Protein AF-A0A358EJX6-F1 (afdb_monomer)

Foldseek 3Di:
DPPPNQADEAAFAFQGQAFAQAQCAAQVRHHDDPVCLRNNQNHRHHVRRNCSVVDPDRCVQPDPLFCDDDPRHHRGSCRHRGGQKGFAAQAFFLLADGAHAYCPDDPPDPRRGGDGNVVQPDFVQHFGMKGPRPDEQDPNQRPDDPSFSWIWTATRVGDIDTDGDPHRVVRVVRGHPPHHDSPDSHD

pLDDT: mean 93.5, std 6.78, range [45.19, 98.12]

Structure (mmCIF, N/CA/C/O backbone):
data_AF-A0A358EJX6-F1
#
_entry.id   AF-A0A358EJX6-F1
#
loop_
_atom_site.group_PDB
_atom_site.id
_atom_site.type_symbol
_atom_site.label_atom_id
_atom_site.label_alt_id
_atom_site.label_comp_id
_atom_site.label_asym_id
_atom_site.label_entity_id
_atom_site.label_seq_id
_atom_site.pdbx_PDB_ins_code
_atom_site.Cartn_x
_atom_site.Cartn_y
_atom_site.Cartn_z
_atom_site.occupancy
_atom_site.B_iso_or_equiv
_atom_site.auth_seq_id
_atom_site.auth_comp_id
_atom_site.auth_asym_id
_atom_site.auth_atom_id
_atom_site.pdbx_PDB_model_num
ATOM 1 N N . LEU A 1 1 ? -5.616 -12.253 19.141 1.00 45.19 1 LEU A N 1
ATOM 2 C CA . LEU A 1 1 ? -6.025 -11.476 17.948 1.00 45.19 1 LEU A CA 1
ATOM 3 C C . LEU A 1 1 ? -7.238 -10.575 18.251 1.00 45.19 1 LEU A C 1
ATOM 5 O O . LEU A 1 1 ? -8.009 -10.273 17.364 1.00 45.19 1 LEU A O 1
ATOM 9 N N . THR A 1 2 ? -7.413 -10.120 19.499 1.00 49.75 2 THR A N 1
ATOM 10 C CA . THR A 1 2 ? -8.580 -9.332 19.955 1.00 49.75 2 THR A CA 1
ATOM 11 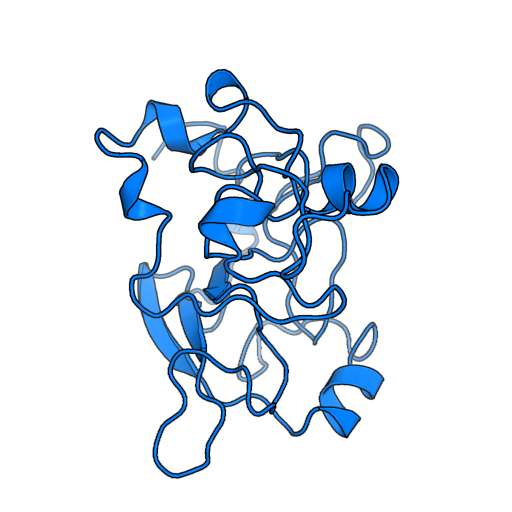C C . THR A 1 2 ? -8.392 -7.818 19.854 1.00 49.75 2 THR A C 1
ATOM 13 O O . THR A 1 2 ? -9.307 -7.067 20.188 1.00 49.75 2 THR A O 1
ATOM 16 N N . ASP A 1 3 ? -7.214 -7.354 19.435 1.00 61.06 3 ASP A N 1
ATOM 17 C CA . ASP A 1 3 ? -6.966 -5.925 19.289 1.00 61.06 3 ASP A CA 1
ATOM 18 C C . ASP A 1 3 ? -7.826 -5.360 18.155 1.00 61.06 3 ASP A C 1
ATOM 20 O O . ASP A 1 3 ? -7.988 -5.973 17.102 1.00 61.06 3 ASP A O 1
ATOM 24 N N . ASN A 1 4 ? -8.408 -4.186 18.404 1.00 79.88 4 ASN A N 1
ATOM 25 C CA . ASN A 1 4 ? -9.241 -3.443 17.457 1.00 79.88 4 ASN A CA 1
ATOM 26 C C . ASN A 1 4 ? -10.545 -4.142 17.005 1.00 79.88 4 ASN A C 1
ATOM 28 O O . ASN A 1 4 ? -11.093 -3.791 15.961 1.00 79.88 4 ASN A O 1
ATOM 32 N N . ASN A 1 5 ? -11.069 -5.093 17.797 1.00 88.62 5 ASN A N 1
ATOM 33 C CA . ASN A 1 5 ? -12.363 -5.751 17.555 1.00 88.62 5 ASN A CA 1
ATOM 34 C C . ASN A 1 5 ? -12.476 -6.285 16.113 1.00 88.62 5 ASN A C 1
ATOM 36 O O . ASN A 1 5 ? -13.390 -5.897 15.393 1.00 88.62 5 ASN A O 1
ATOM 40 N N . GLY A 1 6 ? -11.476 -7.057 15.671 1.00 90.25 6 GLY A N 1
ATOM 41 C CA . GLY A 1 6 ? -11.435 -7.693 14.345 1.00 90.25 6 GLY A CA 1
ATOM 42 C C . GLY A 1 6 ? -11.232 -6.741 13.159 1.00 90.25 6 GLY A C 1
ATOM 43 O O . GLY A 1 6 ? -11.141 -7.191 12.021 1.00 90.25 6 GLY A O 1
ATOM 44 N N . SER A 1 7 ? -11.151 -5.427 13.382 1.00 94.06 7 SER A N 1
ATOM 45 C CA . SER A 1 7 ? -10.907 -4.456 12.311 1.00 94.06 7 SER A CA 1
ATOM 46 C C . SER A 1 7 ? -9.419 -4.293 12.022 1.00 94.06 7 SER A C 1
ATOM 48 O O . SER A 1 7 ? -8.603 -4.167 12.939 1.00 94.06 7 SER A O 1
ATOM 50 N N . TYR A 1 8 ? -9.066 -4.162 10.746 1.00 95.12 8 TYR A N 1
ATOM 51 C CA . TYR A 1 8 ? -7.751 -3.664 10.345 1.00 95.12 8 TYR A CA 1
ATOM 52 C C . TYR A 1 8 ? -7.525 -2.230 10.871 1.00 95.12 8 TYR A C 1
ATOM 54 O O . TYR A 1 8 ? -8.485 -1.502 11.155 1.00 95.12 8 TYR A O 1
ATOM 62 N N . PRO A 1 9 ? -6.268 -1.779 11.037 1.00 94.38 9 PRO A N 1
ATOM 63 C CA . PRO A 1 9 ? -6.003 -0.447 11.563 1.00 94.38 9 PRO A CA 1
ATOM 64 C C . PRO A 1 9 ? -6.425 0.649 10.577 1.00 94.38 9 PRO A C 1
ATOM 66 O O . PRO A 1 9 ? -6.509 0.428 9.369 1.00 94.38 9 PRO A O 1
ATOM 69 N N . LYS A 1 10 ? -6.660 1.857 11.095 1.00 95.25 10 LYS A N 1
ATOM 70 C CA . LYS A 1 10 ? -6.730 3.080 10.282 1.00 95.25 10 LYS A CA 1
ATOM 71 C C . LYS A 1 10 ? -5.351 3.715 10.209 1.00 95.25 10 LYS A C 1
ATOM 73 O O . LYS A 1 10 ? -4.613 3.682 11.195 1.00 95.25 10 LYS A O 1
ATOM 78 N N . VAL A 1 11 ? -5.022 4.312 9.072 1.00 96.69 11 VAL A N 1
ATOM 79 C CA . VAL A 1 11 ? -3.693 4.885 8.815 1.00 96.69 11 VAL A CA 1
ATOM 80 C C . VAL A 1 11 ? -3.778 6.349 8.413 1.00 96.69 11 VAL A C 1
ATOM 82 O O . VAL A 1 11 ? -4.866 6.902 8.294 1.00 96.69 11 VAL A O 1
ATOM 85 N N . ARG A 1 12 ? -2.615 6.993 8.295 1.00 95.75 12 ARG A N 1
ATOM 86 C CA . ARG A 1 12 ? -2.452 8.288 7.631 1.00 95.75 12 ARG A CA 1
ATOM 87 C C . ARG A 1 12 ? -1.514 8.097 6.452 1.00 95.75 12 ARG A C 1
ATOM 89 O O . ARG A 1 12 ? -0.293 8.040 6.633 1.00 95.75 12 ARG A O 1
ATOM 96 N N . GLY A 1 13 ? -2.115 7.970 5.282 1.00 94.56 13 GLY A N 1
ATOM 97 C CA . GLY A 1 13 ? -1.477 7.659 4.020 1.00 94.56 13 GLY A CA 1
ATOM 98 C C . GLY A 1 13 ? -1.075 6.194 3.872 1.00 94.56 13 GLY A C 1
ATOM 99 O O . GLY A 1 13 ? -0.947 5.460 4.855 1.00 94.56 13 GLY A O 1
ATOM 100 N N . ALA A 1 14 ? -0.853 5.774 2.626 1.00 93.94 14 ALA A N 1
ATOM 101 C CA . ALA A 1 14 ? -0.687 4.362 2.279 1.00 93.94 14 ALA A CA 1
ATOM 102 C C . ALA A 1 14 ? 0.512 3.690 2.981 1.00 93.94 14 ALA A C 1
ATOM 104 O O . ALA A 1 14 ? 0.363 2.607 3.542 1.00 93.94 14 ALA A O 1
ATOM 105 N N . ALA A 1 15 ? 1.669 4.362 3.080 1.00 95.31 15 ALA A N 1
ATOM 106 C CA . ALA A 1 15 ? 2.830 3.847 3.824 1.00 95.31 15 ALA A CA 1
ATOM 107 C C . ALA A 1 15 ? 2.653 3.887 5.350 1.00 95.31 15 ALA A C 1
ATOM 109 O O . ALA A 1 15 ? 3.473 3.340 6.088 1.00 95.31 15 ALA A O 1
ATOM 110 N N . GLY A 1 16 ? 1.628 4.584 5.848 1.00 96.31 16 GLY A N 1
ATOM 111 C CA . GLY A 1 16 ? 1.488 4.981 7.248 1.00 96.31 16 GLY A CA 1
ATOM 112 C C . GLY A 1 16 ? 1.172 3.846 8.220 1.00 96.31 16 GLY A C 1
ATOM 113 O O . GLY A 1 16 ? 1.003 4.111 9.406 1.00 96.31 16 GLY A O 1
ATOM 114 N N . VAL A 1 17 ? 1.081 2.599 7.753 1.00 95.88 17 VAL A N 1
ATOM 115 C CA . VAL A 1 17 ? 0.742 1.430 8.578 1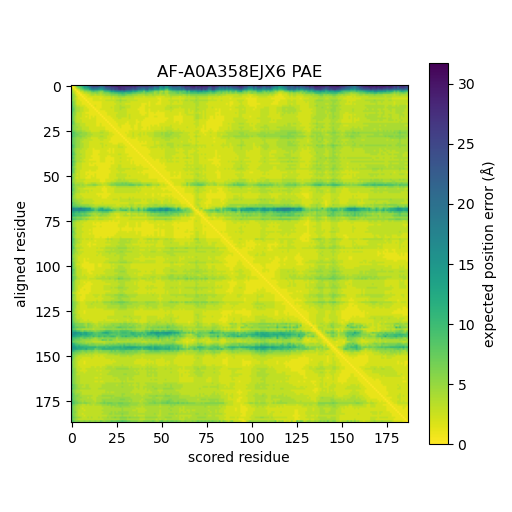.00 95.88 17 VAL A CA 1
ATOM 116 C C . VAL A 1 17 ? 1.865 1.029 9.548 1.00 95.88 17 VAL A C 1
ATOM 118 O O . VAL A 1 17 ? 1.591 0.561 10.652 1.00 95.88 17 VAL A O 1
ATOM 121 N N . GLY A 1 18 ? 3.123 1.270 9.176 1.00 97.00 18 GLY A N 1
ATOM 122 C CA . GLY A 1 18 ? 4.321 0.875 9.925 1.00 97.00 18 GLY A CA 1
ATOM 123 C C . GLY A 1 18 ? 5.584 1.530 9.366 1.00 97.00 18 GLY A C 1
ATOM 124 O O . GLY A 1 18 ? 5.523 2.189 8.328 1.00 97.00 18 GLY A O 1
ATOM 125 N N . GLY A 1 19 ? 6.711 1.400 10.062 1.00 97.50 19 GLY A N 1
ATOM 126 C CA . GLY A 1 19 ? 8.020 1.884 9.615 1.00 97.50 19 GLY A CA 1
ATOM 127 C C . GLY A 1 19 ? 8.438 3.229 10.214 1.00 97.50 19 GLY A C 1
ATOM 128 O O . GLY A 1 19 ? 8.041 3.564 11.331 1.00 97.50 19 GLY A O 1
ATOM 129 N N . LYS A 1 20 ? 9.277 3.987 9.504 1.00 98.1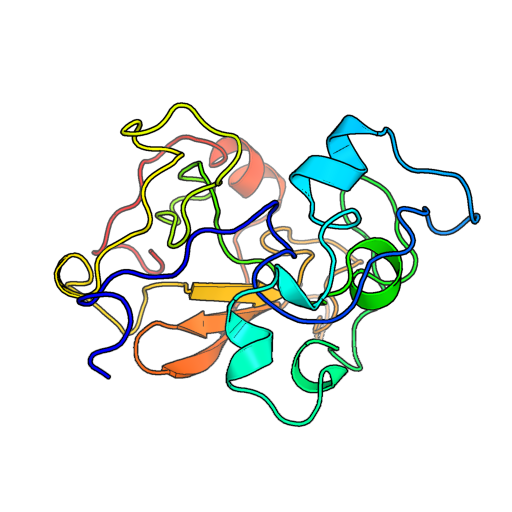2 20 LYS A N 1
ATOM 130 C CA . LYS A 1 20 ? 9.893 5.232 10.006 1.00 98.12 20 LYS A CA 1
ATOM 131 C C . LYS A 1 20 ? 9.205 6.496 9.486 1.00 98.12 20 LYS A C 1
ATOM 133 O O . LYS A 1 20 ? 8.377 6.421 8.589 1.00 98.12 20 LYS A O 1
ATOM 138 N N . LEU A 1 21 ? 9.557 7.679 9.994 1.00 97.94 21 LEU A N 1
ATOM 139 C CA . LEU A 1 21 ? 9.180 8.931 9.317 1.00 97.94 21 LEU A CA 1
ATOM 140 C C . LEU A 1 21 ? 9.856 9.008 7.930 1.00 97.94 21 LEU A C 1
ATOM 142 O O . LEU A 1 21 ? 11.053 8.734 7.799 1.00 97.94 21 LEU A O 1
ATOM 146 N N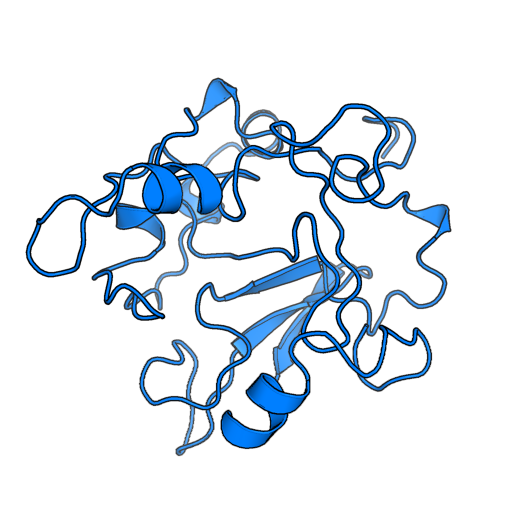 . GLY A 1 22 ? 9.093 9.375 6.900 1.00 97.62 22 GLY A N 1
ATOM 147 C CA . GLY A 1 22 ? 9.607 9.546 5.542 1.00 97.62 22 GLY A CA 1
ATOM 148 C C . GLY A 1 22 ? 10.291 10.899 5.346 1.00 97.62 22 GLY A C 1
ATOM 149 O O . GLY A 1 22 ? 9.958 11.881 6.008 1.00 97.62 22 GLY A O 1
ATOM 150 N N . SER A 1 23 ? 11.240 10.969 4.415 1.00 97.50 23 SER A N 1
ATOM 151 C CA . SER A 1 23 ? 11.876 12.237 4.028 1.00 97.50 23 SER A CA 1
ATOM 152 C C . SER A 1 23 ? 10.967 13.122 3.167 1.00 97.50 23 SER A C 1
ATOM 154 O O . SER A 1 23 ? 11.130 14.340 3.158 1.00 97.50 23 SER A O 1
ATOM 156 N N . GLY A 1 24 ? 10.012 12.526 2.443 1.00 96.94 24 GLY A N 1
ATOM 157 C CA . GLY A 1 24 ? 9.156 13.236 1.495 1.00 96.94 24 GLY A CA 1
ATOM 158 C C . GLY A 1 24 ? 9.920 13.825 0.306 1.00 96.94 24 GLY A C 1
ATOM 159 O O . GLY A 1 24 ? 9.509 14.863 -0.210 1.00 96.94 24 GLY A O 1
ATOM 160 N N . LEU A 1 25 ? 11.031 13.201 -0.105 1.00 97.06 25 LEU A N 1
ATOM 161 C CA . LEU A 1 25 ? 11.885 13.659 -1.205 1.00 97.06 25 LEU A CA 1
ATOM 162 C C . LEU A 1 25 ? 11.837 12.709 -2.414 1.00 97.06 25 LEU A C 1
ATOM 164 O O . LEU A 1 25 ? 11.693 11.496 -2.259 1.00 97.06 25 LEU A O 1
ATOM 168 N N . ASP A 1 26 ? 11.997 13.264 -3.616 1.00 95.12 26 ASP A N 1
ATOM 169 C CA . ASP A 1 26 ? 12.235 12.502 -4.848 1.00 95.12 26 ASP A CA 1
ATOM 170 C C . ASP A 1 26 ? 13.694 12.004 -4.956 1.00 95.12 26 ASP A C 1
ATOM 172 O O . ASP A 1 26 ? 14.542 12.282 -4.102 1.00 95.12 26 ASP A O 1
ATOM 176 N N . ASN A 1 27 ? 14.026 11.280 -6.031 1.00 93.12 27 ASN A N 1
ATOM 177 C CA . ASN A 1 27 ? 15.385 10.771 -6.265 1.00 93.12 27 ASN A CA 1
ATOM 178 C C . ASN A 1 27 ? 16.460 11.844 -6.531 1.00 93.12 27 ASN A C 1
ATOM 180 O O . ASN A 1 27 ? 17.639 11.511 -6.637 1.00 93.12 27 ASN A O 1
ATOM 184 N N . LYS A 1 28 ? 16.083 13.121 -6.631 1.00 94.62 28 LYS A N 1
ATOM 185 C CA . LYS A 1 28 ? 16.990 14.271 -6.766 1.00 94.62 28 LYS A CA 1
ATOM 186 C C . LYS A 1 28 ? 17.057 15.096 -5.479 1.00 94.62 28 LYS A C 1
ATOM 188 O O . LYS A 1 28 ? 17.658 16.170 -5.485 1.00 94.62 28 LYS A O 1
ATOM 193 N N . GLY A 1 29 ? 16.441 14.623 -4.394 1.00 94.75 29 GLY A N 1
ATOM 194 C CA . GLY A 1 29 ? 16.383 15.326 -3.117 1.00 94.75 29 GLY A CA 1
ATOM 195 C C . GLY A 1 29 ? 15.425 16.519 -3.113 1.00 94.75 29 GLY A C 1
ATOM 196 O O . GLY A 1 29 ? 15.527 17.372 -2.231 1.00 94.75 29 GLY A O 1
ATOM 197 N N . LYS A 1 30 ? 14.512 16.626 -4.087 1.00 96.44 30 LYS A N 1
ATOM 198 C CA . LYS A 1 30 ? 13.501 17.687 -4.107 1.00 96.44 30 LYS A CA 1
ATOM 199 C C . LYS A 1 30 ? 12.275 17.273 -3.294 1.00 96.44 30 LYS A C 1
ATOM 201 O O . LYS A 1 30 ? 11.859 16.120 -3.392 1.00 96.44 30 LYS A O 1
ATOM 206 N N . PRO A 1 31 ? 11.653 18.199 -2.544 1.00 97.06 31 PRO A N 1
ATOM 207 C CA . PRO A 1 31 ? 10.406 17.914 -1.849 1.00 97.06 31 PRO A CA 1
ATOM 208 C C . PRO A 1 31 ? 9.300 17.476 -2.807 1.00 97.06 31 PRO A C 1
ATOM 210 O O . PRO A 1 31 ? 9.052 18.123 -3.827 1.00 97.06 31 PRO A O 1
ATOM 213 N N . LEU A 1 32 ? 8.604 16.405 -2.437 1.00 96.19 32 LEU A N 1
ATOM 214 C CA . LEU A 1 32 ? 7.348 16.020 -3.063 1.00 96.19 32 LEU A CA 1
ATOM 215 C C . LEU A 1 32 ? 6.280 17.095 -2.800 1.00 96.19 32 LEU A C 1
ATOM 217 O O . LEU A 1 32 ? 6.351 17.806 -1.789 1.00 96.19 32 LEU A O 1
ATOM 221 N N . PRO A 1 33 ? 5.246 17.210 -3.655 1.00 96.06 33 PRO A N 1
ATOM 222 C CA . PRO A 1 33 ? 4.093 18.044 -3.342 1.00 96.06 33 PRO A CA 1
ATOM 223 C C . PRO A 1 33 ? 3.519 17.675 -1.967 1.00 96.06 33 PRO A C 1
ATOM 225 O O . PRO A 1 33 ? 3.372 16.494 -1.656 1.00 96.06 33 PRO A O 1
ATOM 228 N N . GLY A 1 34 ? 3.166 18.669 -1.146 1.00 95.00 34 GLY A N 1
ATOM 229 C CA . GLY A 1 34 ? 2.765 18.427 0.248 1.00 95.00 34 GLY A CA 1
ATOM 230 C C . GLY A 1 34 ? 1.606 17.434 0.395 1.00 95.00 34 GLY A C 1
ATOM 231 O O . GLY A 1 34 ? 1.647 16.563 1.261 1.00 95.00 34 GLY A O 1
ATOM 232 N N . ILE A 1 35 ? 0.622 17.502 -0.508 1.00 93.31 35 ILE A N 1
ATOM 233 C CA . ILE A 1 35 ? -0.501 16.556 -0.539 1.00 93.31 35 ILE A CA 1
ATOM 234 C C . ILE A 1 35 ? -0.049 15.123 -0.848 1.00 93.31 35 ILE A C 1
ATOM 236 O O . ILE A 1 35 ? -0.549 14.184 -0.243 1.00 93.31 35 ILE A O 1
ATOM 240 N N . VAL A 1 36 ? 0.945 14.942 -1.721 1.00 92.88 36 VAL A N 1
ATOM 241 C CA . VAL A 1 36 ? 1.503 13.623 -2.058 1.00 92.88 36 VAL A CA 1
ATOM 242 C C . VAL A 1 36 ? 2.251 13.055 -0.862 1.00 92.88 36 VAL A C 1
ATOM 244 O O . VAL A 1 36 ? 2.005 11.921 -0.465 1.00 92.88 36 VAL A O 1
ATOM 247 N N . ALA A 1 37 ? 3.114 13.860 -0.236 1.00 95.31 37 ALA A N 1
ATOM 248 C CA . ALA A 1 37 ? 3.834 13.457 0.968 1.00 95.31 37 ALA A CA 1
ATOM 249 C C . ALA A 1 37 ? 2.869 13.039 2.095 1.00 95.31 37 ALA A C 1
ATOM 251 O O . ALA A 1 37 ? 3.142 12.083 2.819 1.00 95.31 37 ALA A O 1
ATOM 252 N N . GLN A 1 38 ? 1.725 13.716 2.223 1.00 94.50 38 GLN A N 1
ATOM 253 C CA . GLN A 1 38 ? 0.680 13.352 3.177 1.00 94.50 38 GLN A CA 1
ATOM 254 C C . GLN A 1 38 ? -0.049 12.058 2.789 1.00 94.50 38 GLN A C 1
ATOM 256 O O . GLN A 1 38 ? -0.085 11.130 3.595 1.00 94.50 38 GLN A O 1
ATOM 261 N N . LEU A 1 39 ? -0.605 11.976 1.576 1.00 92.88 39 LEU A N 1
ATOM 262 C CA . LEU A 1 39 ? -1.383 10.818 1.111 1.00 92.88 39 LEU A CA 1
ATOM 263 C C . LEU A 1 39 ? -0.555 9.533 1.075 1.00 92.88 39 LEU A C 1
ATOM 265 O O . LEU A 1 39 ? -1.087 8.439 1.231 1.00 92.88 39 LEU A O 1
ATOM 269 N N . TYR A 1 40 ? 0.756 9.645 0.872 1.00 94.38 40 TYR A N 1
ATOM 270 C CA . TYR A 1 40 ? 1.638 8.483 0.818 1.00 94.38 40 TYR A CA 1
ATOM 271 C C . TYR A 1 40 ? 2.237 8.171 2.194 1.00 94.38 40 TYR A C 1
ATOM 273 O O . TYR A 1 40 ? 2.907 7.163 2.348 1.00 94.38 40 TYR A O 1
ATOM 281 N N . GLY A 1 41 ? 1.960 8.986 3.218 1.00 95.62 41 GLY A N 1
ATOM 282 C CA . GLY A 1 41 ? 2.345 8.733 4.606 1.00 95.62 41 GLY A CA 1
ATOM 283 C C . GLY A 1 41 ? 3.744 9.217 4.993 1.00 95.62 41 GLY A C 1
ATOM 284 O O . GLY A 1 41 ? 4.150 9.006 6.135 1.00 95.62 41 GLY A O 1
ATOM 285 N N . ALA A 1 42 ? 4.474 9.917 4.115 1.00 97.12 42 ALA A N 1
ATOM 286 C CA . ALA A 1 42 ? 5.806 10.455 4.423 1.00 97.12 42 ALA A CA 1
ATOM 287 C C . ALA A 1 42 ? 5.804 11.353 5.666 1.00 97.12 42 ALA A C 1
ATOM 289 O O . ALA A 1 42 ? 6.757 11.344 6.440 1.00 97.12 42 ALA A O 1
ATOM 290 N N . THR A 1 43 ? 4.715 12.089 5.894 1.00 96.81 43 THR A N 1
ATOM 291 C CA . THR A 1 43 ? 4.570 12.995 7.041 1.00 96.81 43 THR A CA 1
ATOM 292 C C . THR A 1 43 ? 4.056 12.312 8.314 1.00 96.81 43 THR A C 1
ATOM 294 O O . THR A 1 43 ? 3.920 12.979 9.340 1.00 96.81 43 THR A O 1
ATOM 297 N N . THR A 1 44 ? 3.784 11.001 8.288 1.00 97.56 44 THR A N 1
ATOM 298 C CA . THR A 1 44 ? 3.245 10.245 9.429 1.00 97.56 44 THR A CA 1
ATOM 299 C C . THR A 1 44 ? 4.368 9.830 10.390 1.00 97.56 44 THR A C 1
ATOM 301 O O . THR A 1 44 ? 5.189 8.975 10.033 1.00 97.56 44 THR A O 1
ATOM 304 N N . PRO A 1 45 ? 4.412 10.379 11.625 1.00 96.69 45 PRO A N 1
ATOM 305 C CA . PRO A 1 45 ? 5.436 10.038 12.613 1.00 96.69 45 PRO A CA 1
ATOM 306 C C . PRO A 1 45 ? 5.320 8.591 13.093 1.00 96.69 45 PRO A C 1
ATOM 308 O O . PRO A 1 45 ? 4.216 8.062 13.183 1.00 96.69 45 PRO A O 1
ATOM 311 N N . GLU A 1 46 ? 6.435 7.996 13.518 1.00 96.94 46 GLU A N 1
ATOM 312 C CA . GLU A 1 46 ? 6.524 6.587 13.945 1.00 96.94 46 GLU A CA 1
ATOM 313 C C . GLU A 1 46 ? 5.496 6.193 15.009 1.00 96.94 46 GLU A C 1
ATOM 315 O O . GLU A 1 46 ? 4.878 5.139 14.908 1.00 96.94 46 GLU A O 1
ATOM 320 N N . LYS A 1 47 ? 5.252 7.063 15.996 1.00 95.62 47 LYS A N 1
ATOM 321 C CA . LYS A 1 47 ? 4.259 6.837 17.062 1.00 95.62 47 LYS A CA 1
ATOM 322 C C . LYS A 1 47 ? 2.806 6.790 16.574 1.00 95.62 47 LYS A C 1
ATOM 324 O O . LYS A 1 47 ? 1.934 6.334 17.302 1.00 95.62 47 LYS A O 1
ATOM 329 N N . ASN A 1 48 ? 2.544 7.310 15.375 1.00 95.94 48 ASN A N 1
ATOM 330 C CA . ASN A 1 48 ? 1.225 7.317 14.748 1.00 95.94 48 ASN A CA 1
ATOM 331 C C . ASN A 1 48 ? 1.080 6.188 13.714 1.00 95.94 48 ASN A C 1
ATOM 333 O O . ASN A 1 48 ? 0.039 6.109 13.064 1.00 95.94 48 ASN A O 1
ATOM 337 N N . ARG A 1 49 ? 2.106 5.343 13.540 1.00 97.19 49 ARG A N 1
ATOM 338 C CA . ARG A 1 49 ? 2.069 4.183 12.648 1.00 97.19 49 ARG A CA 1
ATOM 339 C C . ARG A 1 49 ? 1.651 2.952 13.459 1.00 97.19 49 ARG A C 1
ATOM 341 O O . ARG A 1 49 ? 2.408 2.527 14.333 1.00 97.19 49 ARG A O 1
ATOM 348 N N . PRO A 1 50 ? 0.452 2.396 13.228 1.00 95.44 50 PRO A N 1
ATOM 349 C CA . PRO A 1 50 ? -0.195 1.471 14.157 1.00 95.44 50 PRO A CA 1
ATOM 350 C C . PRO A 1 50 ? 0.599 0.186 14.411 1.00 95.44 50 PRO A C 1
ATOM 352 O O . PRO A 1 50 ? 0.613 -0.300 15.539 1.00 95.44 50 PRO A O 1
ATOM 355 N N . LEU A 1 51 ? 1.300 -0.352 13.409 1.00 95.25 51 LEU A N 1
ATOM 356 C CA . LEU A 1 51 ? 2.033 -1.608 13.575 1.00 95.25 51 LEU A CA 1
ATOM 357 C C . LEU A 1 51 ? 3.347 -1.459 14.350 1.00 95.25 51 LEU A C 1
ATOM 359 O O . LEU A 1 51 ? 3.874 -2.455 14.840 1.00 95.25 51 LEU A O 1
ATOM 363 N N . ASN A 1 52 ? 3.860 -0.239 14.529 1.00 96.75 52 ASN A N 1
ATOM 364 C CA . ASN A 1 52 ? 5.126 -0.023 15.234 1.00 96.75 52 ASN A CA 1
ATOM 365 C C . ASN A 1 52 ? 5.068 -0.438 16.710 1.00 96.75 52 ASN A C 1
ATOM 367 O O . ASN A 1 52 ? 6.095 -0.798 17.272 1.00 96.75 52 ASN A O 1
ATOM 371 N N . ALA A 1 53 ? 3.886 -0.437 17.333 1.00 94.12 53 ALA A N 1
ATOM 372 C CA . ALA A 1 53 ? 3.719 -0.890 18.715 1.00 94.12 53 ALA A CA 1
ATOM 373 C C . ALA A 1 53 ? 3.942 -2.406 18.895 1.00 94.12 53 ALA A C 1
ATOM 375 O O . ALA A 1 53 ? 4.171 -2.862 20.012 1.00 94.12 53 ALA A O 1
ATOM 376 N N . TYR A 1 54 ? 3.879 -3.177 17.806 1.00 93.56 54 TYR A N 1
ATOM 377 C CA . TYR A 1 54 ? 3.940 -4.641 17.819 1.00 93.56 54 TYR A CA 1
ATOM 378 C C . TYR A 1 54 ? 5.253 -5.198 17.259 1.00 93.56 54 TYR A C 1
ATOM 380 O O . TYR A 1 54 ? 5.441 -6.413 17.213 1.00 93.56 54 TYR A O 1
ATOM 388 N N . ILE A 1 55 ? 6.159 -4.327 16.809 1.00 93.75 55 ILE A N 1
ATOM 389 C CA . ILE A 1 55 ? 7.384 -4.706 16.111 1.00 93.75 55 ILE A CA 1
ATOM 390 C C . ILE A 1 55 ? 8.589 -4.116 16.841 1.00 93.75 55 ILE A C 1
ATOM 392 O O . ILE A 1 55 ? 8.638 -2.927 17.135 1.00 93.75 55 ILE A O 1
ATOM 396 N N . ASN A 1 56 ? 9.607 -4.943 17.079 1.00 91.31 56 ASN A N 1
ATOM 397 C CA . ASN A 1 56 ? 10.823 -4.520 17.782 1.00 91.31 56 ASN A CA 1
ATOM 398 C C . ASN A 1 56 ? 11.854 -3.836 16.870 1.00 91.31 56 ASN A C 1
ATOM 400 O O . ASN A 1 56 ? 12.755 -3.156 17.354 1.00 91.31 56 ASN A O 1
ATOM 404 N N . ASN A 1 57 ? 11.765 -4.043 15.555 1.00 96.19 57 ASN A N 1
ATOM 405 C CA . ASN A 1 57 ? 12.707 -3.504 14.583 1.00 96.19 57 ASN A CA 1
ATOM 406 C C . ASN A 1 57 ? 11.963 -2.911 13.385 1.00 96.19 57 ASN A C 1
ATOM 408 O O . ASN A 1 57 ? 11.434 -3.642 12.552 1.00 96.19 57 ASN A O 1
ATOM 412 N N . LEU A 1 58 ? 11.978 -1.583 13.258 1.00 96.75 58 LEU A N 1
ATOM 413 C CA . LEU A 1 58 ? 11.296 -0.888 12.162 1.00 96.75 58 LEU A CA 1
ATOM 414 C C . LEU A 1 58 ? 11.817 -1.286 10.774 1.00 96.75 58 LEU A C 1
ATOM 416 O O . LEU A 1 58 ? 11.088 -1.139 9.798 1.00 96.75 58 LEU A O 1
ATOM 420 N N . LYS A 1 59 ? 13.029 -1.850 10.668 1.00 96.69 59 LYS A N 1
ATOM 421 C CA . LYS A 1 59 ? 13.547 -2.384 9.398 1.00 96.69 59 LYS A CA 1
ATOM 422 C C . LYS A 1 59 ? 12.741 -3.566 8.854 1.00 96.69 59 LYS A C 1
ATOM 424 O O . LYS A 1 59 ? 12.936 -3.917 7.702 1.00 96.69 59 LYS A O 1
ATOM 429 N N . SER A 1 60 ? 11.815 -4.148 9.620 1.00 95.81 60 SER A N 1
ATOM 430 C CA . SER A 1 60 ? 10.831 -5.099 9.081 1.00 95.81 60 SER A CA 1
ATOM 431 C C . SER A 1 60 ? 9.948 -4.495 7.982 1.00 95.81 60 SER A C 1
ATOM 433 O O . SER A 1 60 ? 9.388 -5.238 7.187 1.00 95.81 60 SER A O 1
ATOM 435 N N . PHE A 1 61 ? 9.844 -3.165 7.917 1.00 97.44 61 PHE A N 1
ATOM 436 C CA . PHE A 1 61 ? 9.118 -2.424 6.881 1.00 97.44 61 PHE A CA 1
ATOM 437 C C . PHE A 1 61 ? 10.027 -1.929 5.741 1.00 97.44 61 PHE A C 1
ATOM 439 O O . PHE A 1 61 ? 9.585 -1.133 4.916 1.00 97.44 61 PHE A O 1
ATOM 446 N N . HIS A 1 62 ? 11.293 -2.357 5.715 1.00 97.56 62 HIS A N 1
ATOM 447 C CA . HIS A 1 62 ? 12.249 -2.042 4.659 1.00 97.56 62 HIS A CA 1
ATOM 448 C C . HIS A 1 62 ? 12.521 -3.298 3.837 1.00 97.56 62 HIS A C 1
ATOM 450 O O . HIS A 1 62 ? 13.083 -4.267 4.354 1.00 97.56 62 HIS A O 1
ATOM 456 N N . ASP A 1 63 ? 12.133 -3.266 2.569 1.00 96.06 63 ASP A N 1
ATOM 457 C CA . ASP A 1 63 ? 12.512 -4.294 1.609 1.00 96.06 63 ASP A CA 1
ATOM 458 C C . ASP A 1 63 ? 13.947 -4.022 1.124 1.00 96.06 63 ASP A C 1
ATOM 460 O O . ASP A 1 63 ? 14.217 -2.936 0.610 1.00 96.06 63 ASP A O 1
ATOM 464 N N . PRO A 1 64 ? 14.892 -4.969 1.257 1.00 95.19 64 PRO A N 1
ATOM 465 C CA . PRO A 1 64 ? 16.235 -4.816 0.701 1.00 95.19 64 PRO A CA 1
ATOM 466 C C . PRO A 1 64 ? 16.283 -4.602 -0.821 1.00 95.19 64 PRO A C 1
ATOM 468 O O . PRO A 1 64 ? 17.292 -4.099 -1.315 1.00 95.19 64 PRO A O 1
ATOM 471 N N . ALA A 1 65 ? 15.242 -5.003 -1.556 1.00 94.19 65 ALA A N 1
ATOM 472 C CA . ALA A 1 65 ? 15.100 -4.790 -2.994 1.00 94.19 65 ALA A CA 1
ATOM 473 C C . ALA A 1 65 ? 14.439 -3.445 -3.349 1.00 94.19 65 ALA A C 1
ATOM 475 O O . ALA A 1 65 ? 14.260 -3.156 -4.529 1.00 94.19 65 ALA A O 1
ATOM 476 N N . ASP A 1 66 ? 14.091 -2.612 -2.362 1.00 94.06 66 ASP A N 1
ATOM 477 C CA . ASP A 1 66 ? 13.483 -1.300 -2.583 1.00 94.06 66 ASP A CA 1
ATOM 478 C C . ASP A 1 66 ? 14.422 -0.366 -3.357 1.00 94.06 66 ASP A C 1
ATOM 480 O O . ASP A 1 66 ? 15.322 0.272 -2.806 1.00 94.06 66 ASP A O 1
ATOM 484 N N . THR A 1 67 ? 14.172 -0.256 -4.660 1.00 90.88 67 THR A N 1
ATOM 485 C CA . THR A 1 67 ? 14.845 0.694 -5.554 1.00 90.88 67 THR A CA 1
ATOM 486 C C . THR A 1 67 ? 13.980 1.920 -5.856 1.00 90.88 67 THR A C 1
ATOM 488 O O . THR A 1 67 ? 14.230 2.637 -6.828 1.00 90.88 67 THR A O 1
ATOM 491 N N . GLY A 1 68 ? 12.924 2.149 -5.068 1.00 90.25 68 GLY A N 1
ATOM 492 C CA . GLY A 1 68 ? 11.981 3.244 -5.259 1.00 90.25 68 GLY A CA 1
ATOM 493 C C . GLY A 1 68 ? 11.156 3.123 -6.543 1.00 90.25 68 GLY A C 1
ATOM 494 O O . GLY A 1 68 ? 10.655 2.053 -6.874 1.00 90.25 68 GLY A O 1
ATOM 495 N N . GLY A 1 69 ? 10.974 4.232 -7.259 1.00 84.00 69 GLY A N 1
ATOM 496 C CA . GLY A 1 69 ? 10.160 4.289 -8.477 1.00 84.00 69 GLY A CA 1
ATOM 497 C C . GLY A 1 69 ? 8.771 4.901 -8.272 1.00 84.00 69 GLY A C 1
ATOM 498 O O . GLY A 1 69 ? 8.600 5.871 -7.525 1.00 84.00 69 GLY A O 1
ATOM 499 N N . GLY A 1 70 ? 7.782 4.391 -9.008 1.00 77.38 70 GLY A N 1
ATOM 500 C CA . GLY A 1 70 ? 6.403 4.886 -8.987 1.00 77.38 70 GLY A CA 1
ATOM 501 C C . GLY A 1 70 ? 6.200 6.233 -9.698 1.00 77.38 70 GLY A C 1
ATOM 502 O O . GLY A 1 70 ? 7.039 6.696 -10.475 1.00 77.38 70 GLY A O 1
ATOM 503 N N . ALA A 1 71 ? 5.053 6.876 -9.448 1.00 77.25 71 ALA A N 1
ATOM 504 C CA . ALA A 1 71 ? 4.638 8.105 -10.143 1.00 77.25 71 ALA A CA 1
ATOM 505 C C . ALA A 1 71 ? 5.540 9.325 -9.867 1.00 77.25 71 ALA A C 1
ATOM 507 O O . ALA A 1 71 ? 5.603 10.240 -10.684 1.00 77.25 71 ALA A O 1
ATOM 508 N N . TYR A 1 72 ? 6.259 9.327 -8.740 1.00 84.81 72 TYR A N 1
ATOM 509 C CA . TYR A 1 72 ? 7.066 10.465 -8.284 1.00 84.81 72 TYR A CA 1
ATOM 510 C C . TYR A 1 72 ? 8.574 10.203 -8.299 1.00 84.81 72 TYR A C 1
ATOM 512 O O . TYR A 1 72 ? 9.333 11.032 -7.809 1.00 84.81 72 TYR A O 1
ATOM 520 N N . SER A 1 73 ? 9.013 9.081 -8.888 1.00 87.56 73 SER A N 1
ATOM 521 C CA . SER A 1 73 ? 10.435 8.752 -9.073 1.00 87.56 73 SER A CA 1
ATOM 522 C C . SER A 1 73 ? 11.258 8.920 -7.790 1.00 87.56 73 SER A C 1
ATOM 524 O O . SER A 1 73 ? 12.253 9.644 -7.763 1.00 87.56 73 SER A O 1
ATOM 526 N N . VAL A 1 74 ? 10.827 8.281 -6.702 1.00 92.38 74 VAL A N 1
ATOM 527 C CA . VAL A 1 74 ? 11.601 8.272 -5.452 1.00 92.38 74 VAL A CA 1
ATOM 528 C C . VAL A 1 74 ? 12.778 7.304 -5.568 1.00 92.38 74 VAL A C 1
ATOM 530 O O . VAL A 1 74 ? 12.697 6.339 -6.321 1.00 92.38 74 VAL A O 1
ATOM 533 N N . ALA A 1 75 ? 13.875 7.556 -4.850 1.00 91.12 75 ALA A N 1
ATOM 534 C CA . ALA A 1 75 ? 15.044 6.662 -4.866 1.00 91.12 75 ALA A CA 1
ATOM 535 C C . ALA A 1 75 ? 14.837 5.389 -4.027 1.00 91.12 75 ALA A C 1
ATOM 537 O O . ALA A 1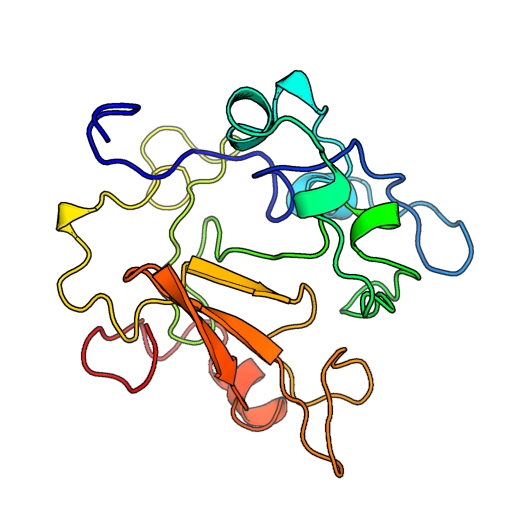 75 ? 15.444 4.364 -4.305 1.00 91.12 75 ALA A O 1
ATOM 538 N N . SER A 1 76 ? 13.995 5.478 -2.998 1.00 94.94 76 SER A N 1
ATOM 539 C CA . SER A 1 76 ? 13.567 4.374 -2.141 1.00 94.94 76 SER A CA 1
ATOM 540 C C . SER A 1 76 ? 12.227 4.759 -1.515 1.00 94.94 76 SER A C 1
ATOM 542 O O . SER A 1 76 ? 12.071 5.892 -1.044 1.00 94.94 76 SER A O 1
ATOM 544 N N . ALA A 1 77 ? 11.256 3.848 -1.516 1.00 95.94 77 ALA A N 1
ATOM 545 C CA . ALA A 1 77 ? 9.970 4.062 -0.855 1.00 95.94 77 ALA A CA 1
ATOM 546 C C . ALA A 1 77 ? 10.130 4.106 0.674 1.00 95.94 77 ALA A C 1
ATOM 548 O O . ALA A 1 77 ? 9.534 4.953 1.343 1.00 95.94 77 ALA A O 1
ATOM 549 N N . TRP A 1 78 ? 11.021 3.291 1.233 1.00 97.31 78 TRP A N 1
ATOM 550 C CA . TRP A 1 78 ? 11.428 3.352 2.633 1.00 97.31 78 TRP A CA 1
ATOM 551 C C . TRP A 1 78 ? 12.016 4.710 3.019 1.00 97.31 78 TRP A C 1
ATOM 553 O O . TRP A 1 78 ? 11.657 5.281 4.055 1.00 97.31 78 TRP A O 1
ATOM 563 N N . GLU A 1 79 ? 12.893 5.280 2.194 1.00 97.31 79 GLU A N 1
ATOM 564 C CA . GLU A 1 79 ? 13.469 6.586 2.508 1.00 97.31 79 GLU A CA 1
ATOM 565 C C . GLU A 1 79 ? 12.488 7.740 2.287 1.00 97.31 79 GLU A C 1
ATOM 567 O O . GLU A 1 79 ? 12.416 8.654 3.116 1.00 97.31 79 GLU A O 1
ATOM 572 N N . ALA A 1 80 ? 11.690 7.697 1.221 1.00 97.19 80 ALA A N 1
ATOM 573 C CA . ALA A 1 80 ? 10.738 8.757 0.901 1.00 97.19 80 ALA A CA 1
ATOM 574 C C . ALA A 1 80 ? 9.486 8.728 1.790 1.00 97.19 80 ALA A C 1
ATOM 576 O O . ALA A 1 80 ? 9.099 9.765 2.330 1.00 97.19 80 ALA A O 1
ATOM 577 N N . PHE A 1 81 ? 8.874 7.558 1.976 1.00 97.31 81 PHE A N 1
ATOM 578 C CA . PHE A 1 81 ? 7.573 7.381 2.635 1.00 97.31 81 PHE A CA 1
ATOM 579 C C . PHE A 1 81 ? 7.663 6.691 3.997 1.00 97.31 81 PHE A C 1
ATOM 581 O O . PHE A 1 81 ? 6.727 6.783 4.797 1.00 97.31 81 PHE A O 1
ATOM 588 N N . GLY A 1 82 ? 8.790 6.042 4.297 1.00 97.19 82 GLY A N 1
ATOM 589 C CA . GLY A 1 82 ? 9.014 5.377 5.579 1.00 97.19 82 GLY A CA 1
ATOM 590 C C . GLY A 1 82 ? 8.575 3.916 5.632 1.00 97.19 82 GLY A C 1
ATOM 591 O O . GLY A 1 82 ? 8.600 3.338 6.713 1.00 97.19 82 GLY A O 1
ATOM 592 N N . ASN A 1 83 ? 8.148 3.337 4.507 1.00 97.69 83 ASN A N 1
ATOM 593 C CA . ASN A 1 83 ? 7.732 1.941 4.371 1.00 97.69 83 ASN A CA 1
ATOM 594 C C . ASN A 1 83 ? 7.930 1.501 2.913 1.00 97.69 83 ASN A C 1
ATOM 596 O O . ASN A 1 83 ? 7.574 2.254 2.007 1.00 97.69 83 ASN A O 1
ATOM 600 N N . SER A 1 84 ? 8.489 0.315 2.691 1.00 97.19 84 SER A N 1
ATOM 601 C CA . SER A 1 84 ? 8.634 -0.272 1.354 1.00 97.19 84 SER A CA 1
ATOM 602 C C . SER A 1 84 ? 7.354 -0.954 0.858 1.00 97.19 84 SER A C 1
ATOM 604 O O . SER A 1 84 ? 7.268 -1.298 -0.313 1.00 97.19 84 SER A O 1
ATOM 606 N N . TYR A 1 85 ? 6.348 -1.137 1.713 1.00 95.94 85 TYR A N 1
ATOM 607 C CA . TYR A 1 85 ? 5.128 -1.865 1.376 1.00 95.94 85 TYR A CA 1
ATOM 608 C C . TYR A 1 85 ? 3.907 -0.947 1.335 1.00 95.94 85 TYR A C 1
ATOM 610 O O . TYR A 1 85 ? 3.767 -0.020 2.141 1.00 95.94 85 TYR A O 1
ATOM 618 N N . GLN A 1 86 ? 3.005 -1.229 0.397 1.00 93.12 86 GLN A N 1
ATOM 619 C CA . GLN A 1 86 ? 1.780 -0.475 0.168 1.00 93.12 86 GLN A CA 1
ATOM 620 C C . GLN A 1 86 ? 0.543 -1.385 0.295 1.00 93.12 86 GLN A C 1
ATOM 622 O O . GLN A 1 86 ? 0.294 -2.210 -0.587 1.00 93.12 86 GLN A O 1
ATOM 627 N N . PRO A 1 87 ? -0.275 -1.229 1.350 1.00 95.31 87 PRO A N 1
ATOM 628 C CA . PRO A 1 87 ? -1.645 -1.732 1.379 1.00 95.31 87 PRO A CA 1
ATOM 629 C C . PRO A 1 87 ? -2.569 -0.880 0.499 1.00 95.31 87 PRO A C 1
ATOM 631 O O . PRO A 1 87 ? -2.295 0.291 0.236 1.00 95.31 87 PRO A O 1
ATOM 634 N N . GLN A 1 88 ? -3.712 -1.440 0.098 1.00 94.62 88 GLN A N 1
ATOM 635 C CA . GLN A 1 88 ? -4.791 -0.658 -0.509 1.00 94.62 88 GLN A CA 1
ATOM 636 C C . GLN A 1 88 ? -5.568 0.082 0.599 1.00 94.62 88 GLN A C 1
ATOM 638 O O . GLN A 1 88 ? -6.093 -0.546 1.530 1.00 94.62 88 GLN A O 1
ATOM 643 N N . VAL A 1 89 ? -5.614 1.414 0.512 1.00 95.62 89 VAL A N 1
ATOM 644 C CA . VAL A 1 89 ? -6.170 2.326 1.529 1.00 95.62 89 VAL A CA 1
ATOM 645 C C . VAL A 1 89 ? -7.212 3.239 0.889 1.00 95.62 89 VAL A C 1
ATOM 647 O O . VAL A 1 89 ? -6.995 3.680 -0.234 1.00 95.62 89 VAL A O 1
ATOM 650 N N . ALA A 1 90 ? -8.283 3.557 1.625 1.00 95.81 90 ALA A N 1
ATOM 651 C CA . ALA A 1 90 ? -9.363 4.492 1.258 1.00 95.81 90 ALA A CA 1
ATOM 652 C C . ALA A 1 90 ? -10.247 4.078 0.069 1.00 95.81 90 ALA A C 1
ATOM 654 O O . ALA A 1 90 ? -11.463 4.019 0.229 1.00 95.81 90 ALA A O 1
ATOM 655 N N . ASP A 1 91 ? -9.657 3.690 -1.054 1.00 94.19 91 ASP A N 1
ATOM 656 C CA . ASP A 1 91 ? -10.368 3.367 -2.288 1.00 94.19 91 ASP A CA 1
ATOM 657 C C . ASP A 1 91 ? -10.140 1.923 -2.714 1.00 94.19 91 ASP A C 1
ATOM 659 O O . ASP A 1 91 ? -9.059 1.360 -2.524 1.00 94.19 91 ASP A O 1
ATOM 663 N N . ASP A 1 92 ? -11.152 1.343 -3.348 1.00 96.06 92 ASP A N 1
ATOM 664 C CA . ASP A 1 92 ? -11.023 0.073 -4.048 1.00 96.06 92 ASP A CA 1
ATOM 665 C C . ASP A 1 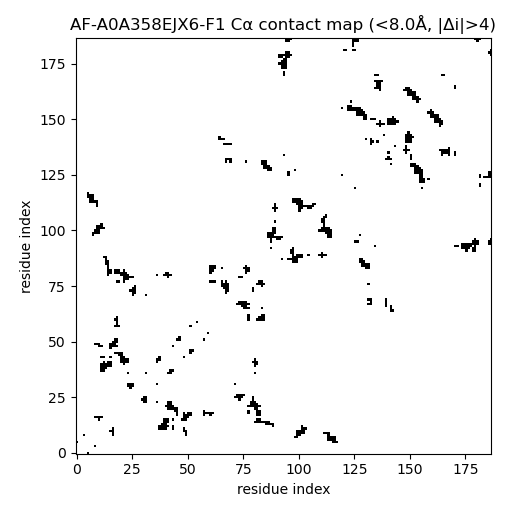92 ? -10.443 0.342 -5.436 1.00 96.06 92 ASP A C 1
ATOM 667 O O . ASP A 1 92 ? -11.029 1.070 -6.235 1.00 96.06 92 ASP A O 1
ATOM 671 N N . MET A 1 93 ? -9.276 -0.231 -5.723 1.00 94.38 93 MET A N 1
ATOM 672 C CA . MET A 1 93 ? -8.594 -0.018 -6.997 1.00 94.38 93 MET A CA 1
ATOM 673 C C . MET A 1 93 ? -8.035 -1.325 -7.519 1.00 94.38 93 MET A C 1
ATOM 675 O O . MET A 1 93 ? -7.703 -2.223 -6.747 1.00 94.38 93 MET A O 1
ATOM 679 N N . PHE A 1 94 ? -7.907 -1.448 -8.839 1.00 95.38 94 PHE A N 1
ATOM 680 C CA . PHE A 1 94 ? -7.247 -2.601 -9.462 1.00 95.38 94 PHE A CA 1
ATOM 681 C C . PHE A 1 94 ? -7.929 -3.936 -9.146 1.00 95.38 94 PHE A C 1
ATOM 683 O O . PHE A 1 94 ? -7.291 -4.991 -9.160 1.00 95.38 94 PHE A O 1
ATOM 690 N N . ARG A 1 95 ? -9.241 -3.894 -8.875 1.00 96.38 95 ARG A N 1
ATOM 691 C CA . ARG A 1 95 ? -10.055 -5.015 -8.371 1.00 96.38 95 ARG A CA 1
ATOM 692 C C . ARG A 1 95 ? -9.632 -5.536 -6.991 1.00 96.38 95 ARG A C 1
ATOM 694 O O . ARG A 1 95 ? -10.056 -6.621 -6.600 1.00 96.38 95 ARG A O 1
ATOM 701 N N . VAL A 1 96 ? -8.808 -4.781 -6.268 1.00 96.75 96 VAL A N 1
ATOM 702 C CA . VAL A 1 96 ? -8.434 -5.046 -4.881 1.00 96.75 96 VAL A CA 1
ATOM 703 C C . VAL A 1 96 ? -9.340 -4.231 -3.973 1.00 96.75 96 VAL A C 1
ATOM 705 O O . VAL A 1 96 ? -9.386 -3.004 -4.058 1.00 96.75 96 VAL A O 1
ATOM 708 N N . LYS A 1 97 ? -10.050 -4.915 -3.078 1.00 97.25 97 LYS A N 1
ATOM 709 C CA . LYS A 1 97 ? -10.803 -4.263 -2.011 1.00 97.25 97 LYS A CA 1
ATOM 710 C C . LYS A 1 97 ? -9.831 -3.708 -0.977 1.00 97.25 97 LYS A C 1
ATOM 712 O O . LYS A 1 97 ? -8.964 -4.433 -0.486 1.00 97.25 97 LYS A O 1
ATOM 717 N N . ARG A 1 98 ? -9.954 -2.440 -0.618 1.00 96.06 98 ARG A N 1
ATOM 718 C CA . ARG A 1 98 ? -9.122 -1.813 0.411 1.00 96.06 98 ARG A CA 1
ATOM 719 C C . ARG A 1 98 ? -9.234 -2.541 1.746 1.00 96.06 98 ARG A C 1
ATOM 721 O O . ARG A 1 98 ? -10.303 -3.018 2.122 1.00 96.06 98 ARG A O 1
ATOM 728 N N . VAL A 1 99 ? -8.134 -2.578 2.488 1.00 96.25 99 VAL A N 1
ATOM 729 C CA . VAL A 1 99 ? -8.102 -3.179 3.831 1.00 96.25 99 VAL A CA 1
ATOM 730 C C . VAL A 1 99 ? -8.030 -2.117 4.920 1.00 96.25 99 VAL A C 1
ATOM 732 O O . VAL A 1 99 ? -8.612 -2.299 5.988 1.00 96.25 99 VAL A O 1
ATOM 735 N N . LEU A 1 100 ? -7.388 -0.975 4.651 1.00 97.00 100 LEU A N 1
ATOM 736 C CA . LEU A 1 100 ? -7.237 0.102 5.632 1.00 97.00 100 LEU A CA 1
ATOM 737 C C . LEU A 1 100 ? -8.130 1.301 5.290 1.00 97.00 100 LEU A C 1
ATOM 739 O O . LEU A 1 100 ? -8.300 1.674 4.127 1.00 97.00 100 LEU A O 1
ATOM 743 N N . GLY A 1 101 ? -8.681 1.927 6.325 1.00 96.88 101 GLY A N 1
ATOM 744 C CA . GLY A 1 101 ? -9.309 3.239 6.232 1.00 96.88 101 GLY A CA 1
ATOM 745 C C . GLY A 1 101 ? -8.286 4.362 6.392 1.00 96.88 101 GLY A C 1
ATOM 746 O O . GLY A 1 101 ? -7.331 4.237 7.169 1.00 96.88 101 GLY A O 1
ATOM 747 N N . GLU A 1 102 ? -8.514 5.475 5.701 1.00 96.31 102 GLU A N 1
ATOM 748 C CA . GLU A 1 102 ? -7.694 6.679 5.812 1.00 96.31 102 GLU A CA 1
ATOM 749 C C . GLU A 1 102 ? -8.243 7.625 6.888 1.00 96.31 102 GLU A C 1
ATOM 751 O O . GLU A 1 102 ? -9.392 8.056 6.865 1.00 96.31 102 GLU A O 1
ATOM 756 N N . ALA A 1 103 ? -7.416 7.969 7.873 1.00 94.56 103 ALA A N 1
ATOM 757 C CA . ALA A 1 103 ? -7.840 8.736 9.039 1.00 94.56 103 ALA A CA 1
ATOM 758 C C . ALA A 1 103 ? -8.130 10.216 8.744 1.00 94.56 103 ALA A C 1
ATOM 760 O O . ALA A 1 103 ? -8.732 10.879 9.593 1.00 94.56 103 ALA A O 1
ATOM 761 N N . SER A 1 104 ? -7.673 10.747 7.606 1.00 92.62 104 SER A N 1
ATOM 762 C CA . SER A 1 104 ? -8.012 12.101 7.150 1.00 92.62 104 SER A CA 1
ATOM 763 C C . SER A 1 104 ? -9.342 12.195 6.394 1.00 92.62 104 SER A C 1
ATOM 765 O O . SER A 1 104 ? -9.843 13.306 6.217 1.00 92.62 104 SER A O 1
ATOM 767 N N . GLU A 1 105 ? -9.950 11.061 6.036 1.00 95.88 105 GLU A N 1
ATOM 768 C CA . GLU A 1 105 ? -11.256 11.016 5.380 1.00 95.88 105 GLU A CA 1
ATOM 769 C C . GLU A 1 105 ? -12.412 11.331 6.337 1.00 95.88 105 GLU A C 1
ATOM 771 O O . GLU A 1 105 ? -12.290 11.324 7.571 1.00 95.88 105 GLU A O 1
ATOM 776 N N . LYS A 1 106 ? -13.585 11.621 5.763 1.00 96.75 106 LYS A N 1
ATOM 777 C CA . LYS A 1 106 ? -14.784 11.951 6.539 1.00 96.75 106 LYS A CA 1
ATOM 778 C C . LYS A 1 106 ? -15.143 10.796 7.480 1.00 96.75 106 LYS A C 1
ATOM 780 O O . LYS A 1 106 ? -15.492 9.705 7.049 1.00 96.75 106 LYS A O 1
ATOM 785 N N . LYS A 1 107 ? -15.155 11.053 8.793 1.00 94.94 107 LYS A N 1
ATOM 786 C CA . LYS A 1 107 ? -15.503 10.040 9.805 1.00 94.94 107 LYS A CA 1
ATOM 787 C C . LYS A 1 107 ? -16.828 9.338 9.469 1.00 94.94 107 LYS A C 1
ATOM 789 O O . LYS A 1 107 ? -17.866 9.990 9.367 1.00 94.94 107 LYS A O 1
ATOM 794 N N . GLY A 1 108 ? -16.779 8.009 9.377 1.00 93.31 108 GLY A N 1
ATOM 795 C CA . GLY A 1 108 ? -17.930 7.157 9.066 1.00 93.31 108 GLY A CA 1
ATOM 796 C C . GLY A 1 108 ? -18.209 6.983 7.571 1.00 93.31 108 GLY A C 1
ATOM 797 O O . GLY A 1 108 ? -19.161 6.289 7.232 1.00 93.31 108 GLY A O 1
ATOM 798 N N . SER A 1 109 ? -17.413 7.592 6.687 1.00 97.12 109 SER A N 1
ATOM 799 C CA . SER A 1 109 ? -17.429 7.261 5.262 1.00 97.12 109 SER A CA 1
ATOM 800 C C . SER A 1 109 ? -16.816 5.884 5.007 1.00 97.12 109 SER A C 1
ATOM 802 O O . SER A 1 109 ? -16.204 5.283 5.902 1.00 97.12 109 SER A O 1
ATOM 804 N N . TYR A 1 110 ? -16.986 5.386 3.782 1.00 95.94 110 TYR A N 1
ATOM 805 C CA . TYR A 1 110 ? -16.364 4.137 3.361 1.00 95.94 110 TYR A CA 1
ATOM 806 C C . TYR A 1 110 ? -14.845 4.265 3.495 1.00 95.94 110 TYR A C 1
ATOM 808 O O . TYR A 1 110 ? -14.225 3.537 4.262 1.00 95.94 110 TYR A O 1
ATOM 816 N N . GLU A 1 111 ? -14.272 5.297 2.893 1.00 96.88 111 GLU A N 1
ATOM 817 C CA . GLU A 1 111 ? -12.841 5.568 2.799 1.00 96.88 111 GLU A CA 1
ATOM 818 C C . GLU A 1 111 ? -12.159 5.677 4.174 1.00 96.88 111 GLU A C 1
ATOM 820 O O . GLU A 1 111 ? -11.020 5.243 4.349 1.00 96.88 111 GLU A O 1
ATOM 825 N N . ALA A 1 112 ? -12.877 6.168 5.192 1.00 96.56 112 ALA A N 1
ATOM 826 C CA . ALA A 1 112 ? -12.384 6.288 6.565 1.00 96.56 112 ALA A CA 1
ATOM 827 C C . ALA A 1 112 ? -12.471 4.992 7.400 1.00 96.56 112 ALA A C 1
ATOM 829 O O . ALA A 1 112 ? -11.998 4.965 8.543 1.00 96.56 112 ALA A O 1
ATOM 830 N N . THR A 1 113 ? -13.109 3.935 6.891 1.00 95.94 113 THR A N 1
ATOM 831 C CA . THR A 1 113 ? -13.489 2.745 7.673 1.00 95.94 113 THR A CA 1
ATOM 832 C C . THR A 1 113 ? -12.725 1.513 7.215 1.00 95.94 113 THR A C 1
ATOM 834 O O . THR A 1 113 ? -12.984 1.009 6.130 1.00 95.94 113 THR A O 1
ATOM 837 N N . SER A 1 114 ? -11.798 1.004 8.024 1.00 96.69 114 SER A N 1
ATOM 838 C CA . SER A 1 114 ? -11.039 -0.214 7.702 1.00 96.69 114 SER A CA 1
ATOM 839 C C . SER A 1 114 ? -11.926 -1.453 7.582 1.00 96.69 114 SER A C 1
ATOM 841 O O . SER A 1 114 ? -12.968 -1.535 8.229 1.00 96.69 114 SER A O 1
ATOM 843 N N . MET A 1 115 ? -11.472 -2.418 6.782 1.00 96.69 115 MET A N 1
ATOM 844 C CA . MET A 1 115 ? -12.126 -3.715 6.634 1.00 96.69 115 MET A CA 1
ATOM 845 C C . MET A 1 115 ? -12.136 -4.459 7.976 1.00 96.69 115 MET A C 1
ATOM 847 O O . MET A 1 115 ? -11.161 -4.412 8.733 1.00 96.69 115 MET A O 1
ATOM 851 N N . HIS A 1 116 ? -13.224 -5.163 8.263 1.00 95.69 116 HIS A N 1
ATOM 852 C CA . HIS A 1 116 ? -13.312 -6.116 9.362 1.00 95.69 116 HIS A CA 1
ATOM 853 C C . HIS A 1 116 ? -12.963 -7.526 8.872 1.00 95.69 116 HIS A C 1
ATOM 855 O O . HIS A 1 116 ? -13.361 -7.923 7.780 1.00 95.69 116 HIS A O 1
ATOM 861 N N . GLU A 1 117 ? -12.252 -8.320 9.674 1.00 93.94 117 GLU A N 1
ATOM 862 C CA . GLU A 1 117 ? -11.808 -9.670 9.295 1.00 93.94 117 GLU A CA 1
ATOM 863 C C . GLU A 1 117 ? -12.964 -10.588 8.865 1.00 93.94 117 GLU A C 1
ATOM 865 O O . GLU A 1 117 ? -12.808 -11.404 7.963 1.00 93.94 117 GLU A O 1
ATOM 870 N N . SER A 1 118 ? -14.160 -10.400 9.435 1.00 94.50 118 SER A N 1
ATOM 871 C CA . SER A 1 118 ? -15.359 -11.157 9.049 1.00 94.50 118 SER A CA 1
ATOM 872 C C . SER A 1 118 ? -15.863 -10.856 7.634 1.00 94.50 118 SER A C 1
ATOM 874 O O . SER A 1 118 ? -16.701 -11.593 7.124 1.00 94.50 118 SER A O 1
ATOM 876 N N . GLU A 1 119 ? -15.419 -9.762 7.009 1.00 95.69 119 GLU A N 1
ATOM 877 C CA . GLU A 1 119 ? -15.710 -9.476 5.601 1.00 95.69 119 GLU A CA 1
ATOM 878 C C . GLU A 1 119 ? -14.872 -10.355 4.662 1.00 95.69 119 GLU A C 1
ATOM 880 O O . GLU A 1 119 ? -15.240 -10.540 3.499 1.00 95.69 119 GLU A O 1
ATOM 885 N N . ILE A 1 120 ? -13.758 -10.915 5.149 1.00 96.31 120 ILE A N 1
ATOM 886 C CA . ILE A 1 120 ? -12.856 -11.752 4.361 1.00 96.31 120 ILE A CA 1
ATOM 887 C C . ILE A 1 120 ? -13.418 -13.172 4.298 1.00 96.31 120 ILE A C 1
ATOM 889 O O . ILE A 1 120 ? -13.226 -13.992 5.190 1.00 96.31 120 ILE A O 1
ATOM 893 N N . THR A 1 121 ? -14.104 -13.475 3.199 1.00 94.75 121 THR A N 1
ATOM 894 C CA . THR A 1 121 ? -14.700 -14.802 2.959 1.00 94.75 121 THR A CA 1
ATOM 895 C C . THR A 1 121 ? -13.746 -15.777 2.271 1.00 94.75 121 THR A C 1
ATOM 897 O O . THR A 1 121 ? -13.931 -16.990 2.364 1.00 94.75 121 THR A O 1
ATOM 900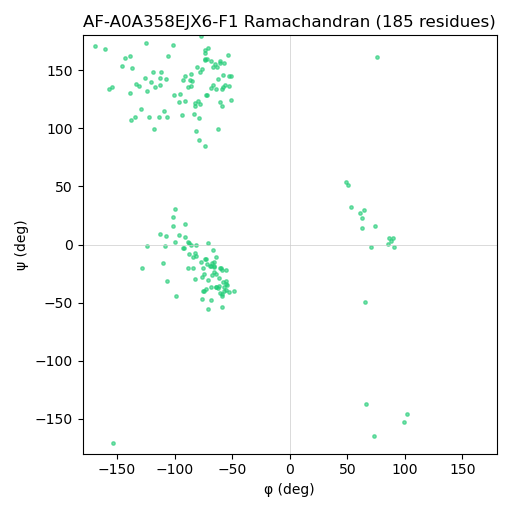 N N . LYS A 1 122 ? -12.703 -15.264 1.607 1.00 96.06 122 LYS A N 1
ATOM 901 C CA . LYS A 1 122 ? -11.655 -16.052 0.956 1.00 96.06 122 LYS A CA 1
ATOM 902 C C . LYS A 1 122 ? -10.295 -15.421 1.235 1.00 96.06 122 LYS A C 1
ATOM 904 O O . LYS A 1 122 ? -9.969 -14.353 0.730 1.00 96.06 122 LYS A O 1
ATOM 909 N N . THR A 1 123 ? -9.517 -16.068 2.093 1.00 96.75 123 THR A N 1
ATOM 910 C CA . THR A 1 123 ? -8.265 -15.510 2.623 1.00 96.75 123 THR A CA 1
ATOM 911 C C . THR A 1 123 ? -7.081 -15.692 1.674 1.00 96.75 123 THR A C 1
ATOM 913 O O . THR A 1 123 ? -6.202 -14.838 1.621 1.00 96.75 123 THR A O 1
ATOM 916 N N . SER A 1 124 ? -7.088 -16.761 0.873 1.00 97.00 124 SER A N 1
ATOM 917 C CA . SER A 1 124 ? -5.960 -17.157 0.021 1.00 97.00 124 SER A CA 1
ATOM 918 C C . SER A 1 124 ? -5.746 -16.286 -1.220 1.00 97.00 124 SER A C 1
ATOM 920 O O . SER A 1 124 ? -4.747 -16.443 -1.907 1.00 97.00 124 SER A O 1
ATOM 922 N N . ASN A 1 125 ? -6.698 -15.420 -1.574 1.00 97.50 125 ASN A N 1
ATOM 923 C CA . ASN A 1 125 ? -6.578 -14.483 -2.698 1.00 97.50 125 ASN A CA 1
ATOM 924 C C . ASN A 1 125 ? -6.789 -13.022 -2.277 1.00 97.50 125 ASN A C 1
ATOM 926 O O . ASN A 1 125 ? -6.675 -12.138 -3.125 1.00 97.50 125 ASN A O 1
ATOM 930 N N . LYS A 1 126 ? -7.073 -12.764 -0.993 1.00 97.88 126 LYS A N 1
ATOM 931 C CA . LYS A 1 126 ? -7.243 -11.416 -0.453 1.00 97.88 126 LYS A CA 1
ATOM 932 C C . LYS A 1 126 ? -5.880 -10.774 -0.223 1.00 97.88 126 LYS A C 1
ATOM 934 O O . LYS A 1 126 ? -5.182 -11.159 0.710 1.00 97.88 126 LYS A O 1
ATOM 939 N N . ILE A 1 127 ? -5.525 -9.784 -1.032 1.00 98.00 127 ILE A N 1
ATOM 940 C CA . ILE A 1 127 ? -4.305 -8.989 -0.881 1.00 98.00 127 ILE A CA 1
ATOM 941 C C . ILE A 1 127 ? -4.459 -8.052 0.321 1.00 98.00 127 ILE A C 1
ATOM 943 O O . ILE A 1 127 ? -5.432 -7.301 0.422 1.00 98.00 127 ILE A O 1
ATOM 947 N N . ILE A 1 128 ? -3.475 -8.081 1.218 1.00 97.19 128 ILE A N 1
ATOM 948 C CA . ILE A 1 128 ? -3.362 -7.176 2.368 1.00 97.19 128 ILE A CA 1
ATOM 949 C C . ILE A 1 128 ? -2.389 -6.035 2.067 1.00 97.19 128 ILE A C 1
ATOM 951 O O . ILE A 1 128 ? -2.677 -4.879 2.367 1.00 97.19 128 ILE A O 1
ATOM 955 N N . GLN A 1 129 ? -1.243 -6.351 1.469 1.00 95.94 129 GLN A N 1
ATOM 956 C CA . GLN A 1 129 ? -0.224 -5.392 1.039 1.00 95.94 129 GLN A CA 1
ATOM 957 C C . GLN A 1 129 ? 0.688 -6.031 -0.009 1.00 95.94 129 GLN A C 1
ATOM 959 O O . GLN A 1 129 ? 0.682 -7.252 -0.166 1.00 95.94 129 GLN A O 1
ATOM 964 N N . GLY A 1 130 ? 1.501 -5.222 -0.675 1.00 95.12 130 GLY A N 1
ATOM 965 C CA . GLY A 1 130 ? 2.619 -5.695 -1.488 1.00 95.12 130 GLY A CA 1
ATOM 966 C C . GLY A 1 130 ? 3.720 -4.653 -1.597 1.00 95.12 130 GLY A C 1
ATOM 967 O O . GLY A 1 130 ? 3.677 -3.640 -0.893 1.00 95.12 130 GLY A O 1
ATOM 968 N N . ASP A 1 131 ? 4.691 -4.902 -2.469 1.00 94.75 131 ASP A N 1
ATOM 969 C CA . ASP A 1 131 ? 5.751 -3.947 -2.824 1.00 94.75 131 ASP A CA 1
ATOM 970 C C . ASP A 1 131 ? 5.178 -2.589 -3.206 1.00 94.75 131 ASP A C 1
ATOM 972 O O . ASP A 1 131 ? 4.148 -2.536 -3.855 1.00 94.75 131 ASP A O 1
ATOM 976 N N . TRP A 1 132 ? 5.840 -1.480 -2.885 1.00 93.00 132 TRP A N 1
ATOM 977 C CA . TRP A 1 132 ? 5.306 -0.132 -3.129 1.00 93.00 132 TRP A CA 1
ATOM 978 C C . TRP A 1 132 ? 4.874 0.161 -4.580 1.00 93.00 132 TRP A C 1
ATOM 980 O O . TRP A 1 132 ? 3.943 0.921 -4.833 1.00 93.00 132 TRP A O 1
ATOM 990 N N . ASN A 1 133 ? 5.589 -0.401 -5.545 1.00 88.12 133 ASN A N 1
ATOM 991 C CA . ASN A 1 133 ? 5.451 -0.156 -6.983 1.00 88.12 133 ASN A CA 1
ATOM 992 C C . ASN A 1 133 ? 4.419 -1.058 -7.688 1.00 88.12 133 ASN A C 1
ATOM 994 O O . ASN A 1 133 ? 4.240 -0.933 -8.907 1.00 88.12 133 ASN A O 1
ATOM 998 N N . TRP A 1 134 ? 3.721 -1.930 -6.957 1.00 89.31 134 TRP A N 1
ATOM 999 C CA . TRP A 1 134 ? 2.574 -2.668 -7.486 1.00 89.31 134 TRP A CA 1
ATOM 1000 C C . TRP A 1 134 ? 1.449 -1.709 -7.946 1.00 89.31 134 TRP A C 1
ATOM 1002 O O . TRP A 1 134 ? 1.383 -0.561 -7.496 1.00 89.31 134 TRP A O 1
ATOM 1012 N N . PRO A 1 135 ? 0.530 -2.123 -8.839 1.00 88.69 135 PRO A N 1
ATOM 1013 C CA . PRO A 1 135 ? 0.464 -3.388 -9.574 1.00 88.69 135 PRO A CA 1
ATOM 1014 C C . PRO A 1 135 ? 0.992 -3.265 -11.015 1.00 88.69 135 PRO A C 1
ATOM 1016 O O . PRO A 1 135 ? 0.458 -3.895 -11.929 1.00 88.69 135 PRO A O 1
ATOM 1019 N N . TYR A 1 136 ? 1.953 -2.379 -11.281 1.00 88.56 136 TYR A N 1
ATOM 1020 C CA . TYR A 1 136 ? 2.319 -2.062 -12.660 1.00 88.56 136 TYR A CA 1
ATOM 1021 C C . TYR A 1 136 ? 3.396 -2.996 -13.211 1.00 88.56 136 TYR A C 1
ATOM 1023 O O . TYR A 1 136 ? 4.414 -3.257 -12.572 1.00 88.56 136 TYR A O 1
ATOM 1031 N N . ASP A 1 137 ? 3.180 -3.454 -14.443 1.00 85.00 137 ASP A N 1
ATOM 1032 C CA . ASP A 1 137 ? 4.191 -4.148 -15.233 1.00 85.00 137 ASP A CA 1
ATOM 1033 C C . ASP A 1 137 ? 5.150 -3.117 -15.840 1.00 85.00 137 ASP A C 1
ATOM 1035 O O . ASP A 1 137 ? 4.867 -2.511 -16.881 1.00 85.00 137 ASP A O 1
ATOM 1039 N N . ARG A 1 138 ? 6.215 -2.808 -15.094 1.00 81.19 138 ARG A N 1
ATOM 1040 C CA . ARG A 1 138 ? 7.201 -1.763 -15.389 1.00 81.19 138 ARG A CA 1
ATOM 1041 C C . ARG A 1 138 ? 8.606 -2.205 -14.988 1.00 81.19 138 ARG A C 1
ATOM 1043 O O . ARG A 1 138 ? 8.792 -3.072 -14.141 1.00 81.19 138 ARG A O 1
ATOM 1050 N N . THR A 1 139 ? 9.609 -1.536 -15.555 1.00 77.12 139 THR A N 1
ATOM 1051 C CA . THR A 1 139 ? 11.033 -1.799 -15.283 1.00 77.12 139 THR A CA 1
ATOM 1052 C C . THR A 1 139 ? 11.465 -1.487 -13.855 1.00 77.12 139 THR A C 1
ATOM 1054 O O . THR A 1 139 ? 12.561 -1.873 -13.469 1.00 77.12 139 THR A O 1
ATOM 1057 N N . ASP A 1 140 ? 10.662 -0.744 -13.095 1.00 78.31 140 ASP A N 1
ATOM 1058 C CA . ASP A 1 140 ? 10.943 -0.429 -11.699 1.00 78.31 140 ASP A CA 1
ATOM 1059 C C . ASP A 1 140 ? 10.344 -1.436 -10.717 1.00 78.31 140 ASP A C 1
ATOM 1061 O O . ASP A 1 140 ? 10.454 -1.179 -9.527 1.00 78.31 140 ASP A O 1
ATOM 1065 N N . ALA A 1 141 ? 9.759 -2.554 -11.177 1.00 84.75 141 ALA A N 1
ATOM 1066 C CA . ALA A 1 141 ? 9.366 -3.681 -10.328 1.00 84.75 141 ALA A CA 1
ATOM 1067 C C . ALA A 1 141 ? 10.591 -4.280 -9.613 1.00 84.75 141 ALA A C 1
ATOM 1069 O O . ALA A 1 141 ? 11.560 -4.688 -10.255 1.00 84.75 141 ALA A O 1
ATOM 1070 N N . TRP A 1 142 ? 10.549 -4.326 -8.281 1.00 90.31 142 TRP A N 1
ATOM 1071 C CA . TRP A 1 142 ? 11.731 -4.590 -7.449 1.00 90.31 142 TRP A CA 1
ATOM 1072 C C . TRP A 1 142 ? 12.190 -6.041 -7.519 1.00 90.31 142 TRP A C 1
ATOM 1074 O O . TRP A 1 142 ? 13.386 -6.317 -7.588 1.00 90.31 142 TRP A O 1
ATOM 1084 N N . HIS A 1 143 ? 11.233 -6.966 -7.577 1.00 91.31 143 HIS A N 1
ATOM 1085 C CA . HIS A 1 143 ? 11.487 -8.407 -7.625 1.00 91.31 143 HIS A CA 1
ATOM 1086 C C . HIS A 1 143 ? 11.349 -8.977 -9.038 1.00 91.31 143 HIS A C 1
ATOM 1088 O O . HIS A 1 143 ? 11.113 -10.173 -9.220 1.00 91.31 143 HIS A O 1
ATOM 1094 N N . ALA A 1 144 ? 11.507 -8.131 -10.061 1.00 88.69 144 ALA A N 1
ATOM 1095 C CA . ALA A 1 144 ? 11.425 -8.552 -11.450 1.00 88.69 144 ALA A CA 1
ATOM 1096 C C . ALA A 1 144 ? 12.419 -9.681 -11.767 1.00 88.69 144 ALA A C 1
ATOM 1098 O O . ALA A 1 144 ? 13.592 -9.652 -11.386 1.00 88.69 144 ALA A O 1
ATOM 1099 N N . LYS A 1 145 ? 11.960 -10.679 -12.526 1.00 85.31 145 LYS A N 1
ATOM 1100 C CA . LYS A 1 145 ? 12.765 -11.850 -12.895 1.00 85.31 145 LYS A CA 1
ATOM 1101 C C . LYS A 1 145 ? 12.518 -12.208 -14.347 1.00 85.31 145 LYS A C 1
ATOM 1103 O O . LYS A 1 145 ? 11.377 -12.338 -14.768 1.00 85.31 145 LYS A O 1
ATOM 1108 N N . GLN A 1 146 ? 13.600 -12.383 -15.110 1.00 83.50 146 GLN A N 1
ATOM 1109 C CA . GLN A 1 146 ? 13.547 -12.823 -16.514 1.00 83.50 146 GLN A CA 1
ATOM 1110 C C . GLN A 1 146 ? 12.623 -11.970 -17.413 1.00 83.50 146 GLN A C 1
ATOM 1112 O O . GLN A 1 146 ? 12.051 -12.476 -18.371 1.00 83.50 146 GLN A O 1
ATOM 1117 N N . GLY A 1 147 ? 12.514 -10.667 -17.130 1.00 81.44 147 GLY A N 1
ATOM 1118 C CA . GLY A 1 147 ? 11.696 -9.733 -17.913 1.00 81.44 147 GLY A CA 1
ATOM 1119 C C . GLY A 1 147 ? 10.232 -9.630 -17.480 1.00 81.44 147 GLY A C 1
ATOM 1120 O O . GLY A 1 147 ? 9.489 -8.884 -18.104 1.00 81.44 147 GLY A O 1
ATOM 1121 N N . GLU A 1 148 ? 9.822 -10.325 -16.417 1.00 87.25 148 GLU A N 1
ATOM 1122 C CA . GLU A 1 148 ? 8.483 -10.205 -15.836 1.00 87.25 148 GLU A CA 1
ATOM 1123 C C . GLU A 1 148 ? 8.517 -9.320 -14.586 1.00 87.25 148 GLU A C 1
ATOM 1125 O O . GLU A 1 148 ? 9.306 -9.569 -13.666 1.00 87.25 148 GLU A O 1
ATOM 1130 N N . ALA A 1 149 ? 7.641 -8.313 -14.532 1.00 91.31 149 ALA A N 1
ATOM 1131 C CA . ALA A 1 149 ? 7.438 -7.468 -13.360 1.00 91.31 149 ALA A CA 1
ATOM 1132 C C . ALA A 1 149 ? 6.681 -8.228 -12.262 1.00 91.31 149 ALA A C 1
ATOM 1134 O O . ALA A 1 149 ? 5.453 -8.176 -12.150 1.00 91.31 149 ALA A O 1
ATOM 1135 N N . ARG A 1 150 ? 7.441 -8.979 -11.469 1.00 92.94 150 ARG A N 1
ATOM 1136 C CA . ARG A 1 150 ? 6.955 -9.703 -10.297 1.00 92.94 150 ARG A CA 1
ATOM 1137 C C . ARG A 1 150 ? 6.956 -8.782 -9.085 1.00 92.94 150 ARG A C 1
ATOM 1139 O O . ARG A 1 150 ? 7.929 -8.063 -8.860 1.00 92.94 150 ARG A O 1
ATOM 1146 N N . HIS A 1 151 ? 5.876 -8.865 -8.319 1.00 94.50 151 HIS A N 1
ATOM 1147 C CA . HIS A 1 151 ? 5.682 -8.150 -7.061 1.00 94.50 151 HIS A CA 1
ATOM 1148 C C . HIS A 1 151 ? 5.472 -9.157 -5.935 1.00 94.50 151 HIS A C 1
ATOM 1150 O O . HIS A 1 151 ? 4.777 -10.155 -6.137 1.00 94.50 151 HIS A O 1
ATOM 1156 N N . ILE A 1 152 ? 6.041 -8.924 -4.758 1.00 95.44 152 ILE A N 1
ATOM 1157 C CA . ILE A 1 152 ? 5.752 -9.721 -3.567 1.00 95.44 152 ILE A CA 1
ATOM 1158 C C . ILE A 1 152 ? 4.469 -9.199 -2.929 1.00 95.44 152 ILE A C 1
ATOM 1160 O O . ILE A 1 152 ? 4.361 -8.034 -2.549 1.00 95.44 152 ILE A O 1
ATOM 1164 N N . MET A 1 153 ? 3.486 -10.086 -2.795 1.00 97.44 153 MET A N 1
ATOM 1165 C CA . MET A 1 153 ? 2.179 -9.779 -2.222 1.00 97.44 153 MET A CA 1
ATOM 1166 C C . MET A 1 153 ? 1.961 -10.594 -0.950 1.00 97.44 153 MET A C 1
ATOM 1168 O O . MET A 1 153 ? 2.227 -11.795 -0.932 1.00 97.44 153 MET A O 1
ATOM 1172 N N . LEU A 1 154 ? 1.446 -9.951 0.101 1.00 97.50 154 LEU A N 1
ATOM 1173 C CA . LEU A 1 154 ? 0.971 -10.593 1.327 1.00 97.50 154 LEU A CA 1
ATOM 1174 C C . LEU A 1 154 ? -0.540 -10.815 1.242 1.00 97.50 154 LEU A C 1
ATOM 1176 O O . LEU A 1 154 ? -1.296 -9.867 1.008 1.00 97.50 154 LEU A O 1
ATOM 1180 N N . TYR A 1 155 ? -0.969 -12.041 1.525 1.00 98.00 155 TYR A N 1
ATOM 1181 C CA . TYR A 1 155 ? -2.370 -12.443 1.514 1.00 98.00 155 TYR A CA 1
ATOM 1182 C C . TYR A 1 155 ? -2.944 -12.611 2.927 1.00 98.00 155 TYR A C 1
ATOM 1184 O O . TYR A 1 155 ? -2.212 -12.708 3.914 1.00 98.00 155 TYR A O 1
ATOM 1192 N N . ALA A 1 156 ? -4.273 -12.617 3.042 1.00 97.06 156 ALA A N 1
ATOM 1193 C CA . ALA A 1 156 ? -4.971 -12.596 4.329 1.00 97.06 156 ALA A CA 1
ATOM 1194 C C . ALA A 1 156 ? -4.845 -13.888 5.154 1.00 97.06 156 ALA A C 1
ATOM 1196 O O . ALA A 1 156 ? -5.073 -13.863 6.359 1.00 97.06 156 ALA A O 1
ATOM 1197 N N . ASP A 1 157 ? -4.476 -15.012 4.541 1.00 96.44 157 ASP A N 1
ATOM 1198 C CA . ASP A 1 157 ? -4.103 -16.246 5.255 1.00 96.44 157 ASP A CA 1
ATOM 1199 C C . ASP A 1 157 ? -2.646 -16.227 5.771 1.00 96.44 157 ASP A C 1
ATOM 1201 O O . ASP A 1 157 ? -2.198 -17.185 6.401 1.00 96.44 157 ASP A O 1
ATOM 1205 N N . GLY A 1 158 ? -1.913 -15.136 5.523 1.00 95.62 158 GLY A N 1
ATOM 1206 C CA . GLY A 1 158 ? -0.556 -14.900 5.999 1.00 95.62 158 GLY A CA 1
ATOM 1207 C C . GLY A 1 158 ? 0.553 -15.379 5.064 1.00 95.62 158 GLY A C 1
ATOM 1208 O O . GLY A 1 158 ? 1.721 -15.163 5.389 1.00 95.62 158 GLY A O 1
ATOM 1209 N N . HIS A 1 159 ? 0.243 -16.002 3.921 1.00 97.31 159 HIS A N 1
ATOM 1210 C CA . HIS A 1 159 ? 1.292 -16.346 2.960 1.00 97.31 159 HIS A CA 1
ATOM 1211 C C . HIS A 1 159 ? 1.732 -15.118 2.153 1.00 97.31 159 HIS A C 1
ATOM 1213 O O . HIS A 1 159 ? 0.942 -14.215 1.874 1.00 97.31 159 HIS A O 1
ATOM 1219 N N . ALA A 1 160 ? 3.006 -15.104 1.761 1.00 96.69 160 ALA A N 1
ATOM 1220 C CA . ALA A 1 160 ? 3.544 -14.151 0.801 1.00 96.69 160 ALA A CA 1
ATOM 1221 C C . ALA A 1 160 ? 3.943 -14.890 -0.479 1.00 96.69 160 ALA A C 1
ATOM 1223 O O . ALA A 1 160 ? 4.527 -15.975 -0.405 1.00 96.69 160 ALA A O 1
ATOM 1224 N N . ALA A 1 161 ? 3.627 -14.324 -1.641 1.00 96.12 161 ALA A N 1
ATOM 1225 C CA . ALA A 1 161 ? 3.954 -14.921 -2.931 1.00 96.12 161 ALA A CA 1
ATOM 1226 C C . ALA A 1 161 ? 4.273 -13.861 -3.988 1.00 96.12 161 ALA A C 1
ATOM 1228 O O . ALA A 1 161 ? 3.790 -12.732 -3.924 1.00 96.12 161 ALA A O 1
ATOM 1229 N N . GLU A 1 162 ? 5.072 -14.257 -4.979 1.00 95.31 162 GLU A N 1
ATOM 1230 C CA . GLU A 1 162 ? 5.270 -13.475 -6.197 1.00 95.31 162 GLU A CA 1
ATOM 1231 C C . GLU A 1 162 ? 3.978 -13.452 -7.023 1.00 95.31 162 GLU A C 1
ATOM 1233 O O . GLU A 1 162 ? 3.367 -14.495 -7.273 1.00 95.31 162 GLU A O 1
ATOM 1238 N N . PHE A 1 163 ? 3.604 -12.275 -7.515 1.00 95.19 163 PHE A N 1
ATOM 1239 C CA . PHE A 1 163 ? 2.474 -12.090 -8.410 1.00 95.19 163 PHE A CA 1
ATOM 1240 C C . PHE A 1 163 ? 2.867 -11.241 -9.621 1.00 95.19 163 PHE A C 1
ATOM 1242 O O . PHE A 1 163 ? 3.536 -10.216 -9.490 1.00 95.19 163 PHE A O 1
ATOM 1249 N N . VAL A 1 164 ? 2.431 -11.666 -10.808 1.00 94.75 164 VAL A N 1
ATOM 1250 C CA . VAL A 1 164 ? 2.564 -10.894 -12.050 1.00 94.75 164 VAL A CA 1
ATOM 1251 C C . VAL A 1 164 ? 1.188 -10.356 -12.407 1.00 94.75 164 VAL A C 1
ATOM 1253 O O . VAL A 1 164 ? 0.281 -11.110 -12.770 1.00 94.75 164 VAL A O 1
ATOM 1256 N N . PHE A 1 165 ? 1.021 -9.045 -12.276 1.00 95.12 165 PHE A N 1
ATOM 1257 C CA . PHE A 1 165 ? -0.212 -8.377 -12.671 1.00 95.12 165 PHE A CA 1
ATOM 1258 C C . PHE A 1 165 ? -0.327 -8.292 -14.200 1.00 95.12 165 PHE A C 1
ATOM 1260 O O . PHE A 1 165 ? 0.671 -8.391 -14.915 1.00 95.12 165 PHE A O 1
ATOM 1267 N N . PRO A 1 166 ? -1.547 -8.107 -14.738 1.00 95.31 166 PRO A N 1
ATOM 1268 C CA . PRO A 1 166 ? -1.723 -7.781 -16.144 1.00 95.31 166 PRO A CA 1
ATOM 1269 C C . PRO A 1 166 ? -0.911 -6.551 -16.579 1.00 95.31 166 PRO A C 1
ATOM 1271 O O . PRO A 1 166 ? -0.548 -5.724 -15.742 1.00 95.31 166 PRO A O 1
ATOM 1274 N N . PRO A 1 167 ? -0.719 -6.358 -17.898 1.00 94.56 167 PRO A N 1
ATOM 1275 C CA . PRO A 1 167 ? 0.014 -5.210 -18.413 1.00 94.56 167 PRO A CA 1
ATOM 1276 C C . PRO A 1 167 ? -0.519 -3.882 -17.874 1.00 94.56 167 PRO A C 1
ATOM 1278 O O . PRO A 1 167 ? -1.733 -3.702 -17.735 1.00 94.56 167 PRO A O 1
ATOM 1281 N N . THR A 1 168 ? 0.385 -2.923 -17.659 1.00 93.19 168 THR A N 1
ATOM 1282 C CA . THR A 1 168 ? 0.072 -1.589 -17.118 1.00 93.19 168 THR A CA 1
ATOM 1283 C C . THR A 1 168 ? -1.113 -0.921 -17.825 1.00 93.19 168 THR A C 1
ATOM 1285 O O . THR A 1 168 ? -1.983 -0.365 -17.162 1.00 93.19 168 THR A O 1
ATOM 1288 N N . GLU A 1 169 ? -1.225 -1.037 -19.154 1.00 94.31 169 GLU A N 1
ATOM 1289 C CA . GLU A 1 169 ? -2.361 -0.491 -19.915 1.00 94.31 169 GLU A CA 1
ATOM 1290 C C . GLU A 1 169 ? -3.717 -1.039 -19.435 1.00 94.31 169 GLU A C 1
ATOM 1292 O O . GLU A 1 169 ? -4.706 -0.310 -19.340 1.00 94.31 169 GLU A O 1
ATOM 1297 N N . LYS A 1 170 ? -3.770 -2.332 -19.108 1.00 95.25 170 LYS A N 1
ATOM 1298 C CA . LYS A 1 170 ? -4.972 -2.979 -18.588 1.00 95.25 170 LYS A CA 1
ATOM 1299 C C . LYS A 1 170 ? -5.219 -2.599 -17.132 1.00 95.25 170 LYS A C 1
ATOM 1301 O O . LYS A 1 170 ? -6.361 -2.323 -16.785 1.00 95.25 170 LYS A O 1
ATOM 1306 N N . MET A 1 171 ? -4.171 -2.518 -16.312 1.00 94.88 171 MET A N 1
ATOM 1307 C CA . MET A 1 171 ? -4.300 -2.084 -14.916 1.00 94.88 171 MET A CA 1
ATOM 1308 C C . MET A 1 171 ? -4.823 -0.652 -14.800 1.00 94.88 171 MET A C 1
ATOM 1310 O O . MET A 1 171 ? -5.671 -0.387 -13.957 1.00 94.88 171 MET A O 1
ATOM 1314 N N . LEU A 1 172 ? -4.413 0.248 -15.697 1.00 93.31 172 LEU A N 1
ATOM 1315 C CA . LEU A 1 172 ? -4.947 1.612 -15.760 1.00 93.31 172 LEU A CA 1
ATOM 1316 C C . LEU A 1 172 ? -6.439 1.645 -16.121 1.00 93.31 172 LEU A C 1
ATOM 1318 O O . LEU A 1 172 ? -7.180 2.447 -15.561 1.00 93.31 172 LEU A O 1
ATOM 1322 N N . LYS A 1 173 ? -6.905 0.754 -17.006 1.00 94.81 173 LYS A N 1
ATOM 1323 C CA . LYS A 1 173 ? -8.347 0.586 -17.280 1.00 94.81 173 LYS A CA 1
ATOM 1324 C C . LYS A 1 173 ? -9.087 -0.002 -16.079 1.00 94.81 173 LYS A C 1
ATOM 1326 O O . LYS A 1 173 ? -10.272 0.253 -15.926 1.00 94.81 173 LYS A O 1
ATOM 1331 N N . TRP A 1 174 ? -8.380 -0.752 -15.234 1.00 94.12 174 TRP A N 1
ATOM 1332 C CA . TRP A 1 174 ? -8.891 -1.353 -14.005 1.00 94.12 174 TRP A CA 1
ATOM 1333 C C . TRP A 1 174 ? -8.731 -0.497 -12.755 1.00 94.12 174 TRP A C 1
ATOM 1335 O O . TRP A 1 174 ? -8.837 -1.007 -11.642 1.00 94.12 174 TRP A O 1
ATOM 1345 N N . MET A 1 175 ? -8.494 0.804 -12.923 1.00 92.81 175 MET A N 1
ATOM 1346 C CA . MET A 1 175 ? -8.275 1.704 -11.797 1.00 92.81 175 MET A CA 1
ATOM 1347 C C . MET A 1 175 ? -9.468 1.733 -10.835 1.00 92.81 175 MET A C 1
ATOM 1349 O O . MET A 1 175 ? -9.237 1.669 -9.637 1.00 92.81 175 MET A O 1
ATOM 1353 N N . LEU A 1 176 ? -10.703 1.778 -11.348 1.00 93.81 176 LEU A N 1
ATOM 1354 C CA . LEU A 1 176 ? -11.937 1.794 -10.540 1.00 93.81 176 LEU A CA 1
ATOM 1355 C C . LEU A 1 176 ? -12.957 0.717 -10.954 1.00 93.81 176 LEU A C 1
ATOM 1357 O O . LEU A 1 176 ? -13.818 0.355 -10.162 1.00 93.81 176 LEU A O 1
ATOM 1361 N N . GLU A 1 177 ? -12.859 0.180 -12.175 1.00 93.12 177 GLU A N 1
ATOM 1362 C CA . GLU A 1 177 ? -13.767 -0.852 -12.690 1.00 93.12 177 GLU A CA 1
ATOM 1363 C C . GLU A 1 177 ? -12.989 -1.993 -13.362 1.00 93.12 177 GLU A C 1
ATOM 1365 O O . GLU A 1 177 ? -12.090 -1.716 -14.148 1.00 93.12 177 GLU A O 1
ATOM 1370 N N . PRO A 1 178 ? -13.340 -3.276 -13.168 1.00 95.44 178 PRO A N 1
ATOM 1371 C CA . PRO A 1 178 ? -14.475 -3.761 -12.392 1.00 95.44 178 PRO A CA 1
ATOM 1372 C C . PRO A 1 178 ? -14.264 -3.593 -10.889 1.00 95.44 178 PRO A C 1
ATOM 1374 O O . PRO A 1 178 ? -13.126 -3.552 -10.420 1.00 95.44 178 PRO A O 1
ATOM 1377 N N . GLU A 1 179 ? -15.364 -3.604 -10.143 1.00 96.25 179 GLU A N 1
ATOM 1378 C CA . GLU A 1 179 ? -15.320 -3.685 -8.685 1.00 96.25 179 GLU A CA 1
ATOM 1379 C C . GLU A 1 179 ? -14.552 -4.940 -8.205 1.00 96.25 179 GLU A C 1
ATOM 1381 O O . GLU A 1 179 ? -14.438 -5.941 -8.940 1.00 96.25 179 GLU A O 1
ATOM 1386 N N . PRO A 1 180 ? -14.012 -4.911 -6.973 1.00 96.94 180 PRO A N 1
ATOM 1387 C CA . PRO A 1 180 ? -13.416 -6.085 -6.353 1.00 96.94 180 PRO A CA 1
ATOM 1388 C C . PRO A 1 180 ? -14.402 -7.252 -6.247 1.00 96.94 180 PRO A C 1
ATOM 1390 O O . PRO A 1 180 ? -15.531 -7.092 -5.791 1.00 96.94 180 PRO A O 1
ATOM 1393 N N . ASP A 1 181 ? -13.942 -8.452 -6.593 1.00 96.6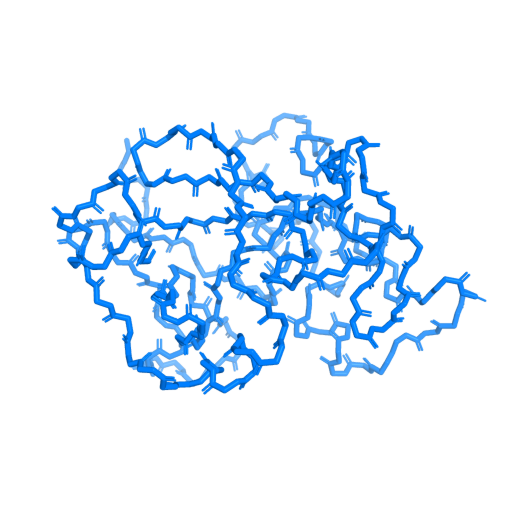9 181 ASP A N 1
ATOM 1394 C CA . ASP A 1 181 ? -14.736 -9.681 -6.528 1.00 96.69 181 ASP A CA 1
ATOM 1395 C C . ASP A 1 181 ? -13.956 -10.761 -5.758 1.00 96.69 181 ASP A C 1
ATOM 1397 O O . ASP A 1 181 ? -12.914 -11.202 -6.251 1.00 96.69 181 ASP A O 1
ATOM 1401 N N . PRO A 1 182 ? -14.446 -11.236 -4.594 1.00 96.31 182 PRO A N 1
ATOM 1402 C CA . PRO A 1 182 ? -13.805 -12.309 -3.828 1.00 96.31 182 PRO A CA 1
ATOM 1403 C C . PRO A 1 182 ? -13.577 -13.602 -4.624 1.00 96.31 182 PRO A C 1
ATOM 1405 O O . PRO A 1 182 ? -12.715 -14.408 -4.265 1.00 96.31 182 PRO A O 1
ATOM 1408 N N . ASN A 1 183 ? -14.329 -13.826 -5.706 1.00 96.69 183 ASN A N 1
ATOM 1409 C CA . ASN A 1 183 ? -14.186 -15.001 -6.564 1.00 96.69 183 ASN A CA 1
ATOM 1410 C C . ASN A 1 183 ? -13.149 -14.824 -7.67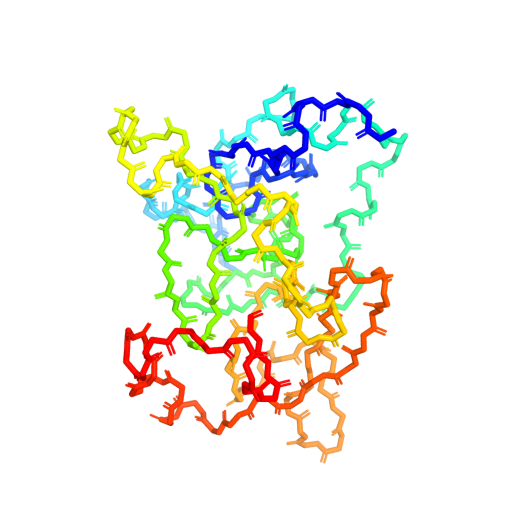7 1.00 96.69 183 ASN A C 1
ATOM 1412 O O . ASN A 1 183 ? -12.806 -15.804 -8.343 1.00 96.69 183 ASN A O 1
ATOM 1416 N N . TYR A 1 184 ? -12.618 -13.617 -7.872 1.00 96.75 184 TYR A N 1
ATOM 1417 C CA . TYR A 1 184 ? -11.550 -13.385 -8.830 1.00 96.75 184 TYR A CA 1
ATOM 1418 C C . TYR A 1 184 ? -10.205 -13.939 -8.333 1.00 96.75 184 TYR A C 1
ATOM 1420 O O . TYR A 1 184 ? -10.050 -14.344 -7.182 1.00 96.75 184 TYR A O 1
ATOM 1428 N N . ILE A 1 185 ? -9.212 -14.016 -9.219 1.00 95.75 185 ILE A N 1
ATOM 1429 C CA . ILE A 1 185 ? -7.900 -14.601 -8.900 1.00 95.75 185 ILE A CA 1
ATOM 1430 C C . ILE A 1 185 ? -7.113 -13.793 -7.850 1.00 95.75 185 ILE A C 1
ATOM 1432 O O . ILE A 1 185 ? -6.244 -14.355 -7.195 1.00 95.75 185 ILE A O 1
ATOM 1436 N N . TRP A 1 186 ? -7.460 -12.520 -7.647 1.00 95.69 186 TRP A N 1
ATOM 1437 C CA . TRP A 1 186 ? -7.073 -11.708 -6.492 1.00 95.69 186 TRP A CA 1
ATOM 1438 C C . TRP A 1 186 ? -8.263 -10.877 -6.026 1.00 95.69 186 TRP A C 1
ATOM 1440 O O . TRP A 1 186 ? -9.212 -10.677 -6.790 1.00 95.69 186 TRP A O 1
ATOM 1450 N N . TRP A 1 187 ? -8.189 -10.386 -4.794 1.00 94.12 187 TRP A N 1
ATOM 1451 C CA . TRP A 1 187 ? -9.231 -9.574 -4.190 1.00 94.12 187 TRP A CA 1
ATOM 1452 C C . TRP A 1 187 ? -8.699 -8.604 -3.143 1.00 94.12 187 TRP A C 1
ATOM 1454 O O . TRP A 1 187 ? -7.687 -8.878 -2.467 1.00 94.12 187 TRP A O 1
#

Nearest PDB structures (foldseek):
  7kra-assembly1_A  TM=4.753E-01  e=4.767E+00  Saccharomyces cerevisiae
  7m30-assembly1_D  TM=4.655E-01  e=5.406E+00  Human betaherpesvirus 5
  3via-assembly1_A  TM=3.763E-01  e=6.131E+00  Homo sapiens
  2d9v-assembly1_A  TM=3.415E-01  e=5.077E+00  Mus musculus

Solvent-accessible surface area (backbone atoms only — not comparable to full-atom values): 9494 Å² total; per-residue (Å²): 130,72,67,69,77,47,32,45,62,62,22,43,25,41,16,11,48,32,28,45,57,20,68,27,31,29,61,83,70,44,74,47,59,70,68,55,23,42,55,39,3,9,73,35,47,41,94,68,13,68,49,43,85,82,48,96,55,58,64,80,34,47,53,93,58,55,63,23,36,64,99,68,44,21,54,21,35,35,56,18,20,8,15,25,46,34,38,44,47,42,49,57,38,64,26,28,48,35,37,28,4,25,66,86,42,61,86,84,40,71,33,29,48,34,37,43,56,86,74,61,87,51,38,87,36,23,52,52,31,25,40,59,48,60,71,42,50,44,93,58,29,61,62,46,54,98,88,41,30,24,35,52,33,34,26,65,72,70,54,70,45,79,44,72,56,62,56,38,77,56,41,62,64,18,42,64,44,62,70,54,38,81,87,46,90,48,27

Mean predicted aligned error: 3.62 Å

Sequence (187 aa):
LTDNNGSYPKVRGAAGVGGKLGSGLDNKGKPLPGIVAQLYGATTPEKNRPLNAYINNLKSFHDPADTGGGAYSVASAWEAFGNSYQPQVADDMFRVKRVLGEASEKKGSYEATSMHESEITKTSNKIIQGDWNWPYDRTDAWHAKQGEARHIMLYADGHAAEFVFPPTEKMLKWMLEPEPDPNYIWW

Secondary structure (DSSP, 8-state):
--GGGGBPPEESSGGGGSSPPP--B-TTSPBPPHHHHHHTTTT--GGG-GGGGG-S-GGGG--TT---BTTTTBS-HHHHHS-SEE--BSS-BTTBPP-BEETTSPTTSSTTSPPBGGG-S-STT-EEEEETTTT--STT-TT-BTTB-EEEEEETTS-EEEEEPPPHHHHHHTSS-SPP-TTSS--

Radius of gyration: 15.63 Å; Cα contacts (8 Å, |Δi|>4): 454; chains: 1; bounding box: 35×36×40 Å